Protein AF-A0A645ECR9-F1 (afdb_monomer_lite)

Sequence (276 aa):
MLVDYSLGIEEACRNLNNFEINFEKLNEMLEHIGNLFKMDYLQMIEHSKLVKFQPPTKDVTTRQNSKLDSLNEASRFQNLLYINYACLLKLFILSNESPEKPRTELMIEYINFLDKEIDLISVAMLIFGYHFFSGNSTIKRMVHPAKKTVEYKIHALWNAAIDLTFPTLVSKNFAKDGTIPVFTTCDERLWIIFNSMKVKVLFTENTKIDVPPIMEMDLSATNWNKEDLKSVNEYFWQVQMSRKNKFIFEKIDINDMLSNLRDICMRLENKAKIYM

Secondary structure (DSSP, 8-state):
-----HHHHHHHTB-TTT--B-HHHHHHHHHHHHHHTTS-HHHHHHHHHH---PPPP---PPPPS--TGGGGS--TTHHHHHHHHHHHHHHHHHHHH-TTS-HHHHHHHHHHHHHHTS----HHHHHHHHHHHTT-HHHHHHHS-S--SHHHHHHHHHHHHHHTHHHHHHHHHTTTSS--PPP--S-HHHHHHHHTEEEEEEEPTTSPEEEEEEEEE--TTS---HHHHHHHHHHHHHHHHHHHHHTTT-PPPHHHHHHHHHHHHHHHHHHHGGG-

Foldseek 3Di:
DDDDCPLVLLQVQAAQAQREGNVQLSVVCCVVVVVVVVDDPVRVVVCVVVDDDDPGDDRPDDFDLACLNNLPHDDPLSLLLLVQLLLLLLLLLLCQVCVPDQLLVSLLVSLCCCCPQLVHDDLLSSLLSQQCSLPPPLSVCLSVPPDDDSRVNNSSSSVSSSLSSVLVVQLVVCQDDVDNRDDDDPRPNSVSSNVQWDWAWDADPVRHTDPPTDIHGDCVVGNDDPVSVVSSVVSSVVSVVVVVVVVVPDDDDPVVSSVSSSVSSVVSSVSSSVVD

Organism: NCBI:txid1076179

Structure (mmCIF, N/CA/C/O backbone):
data_AF-A0A645ECR9-F1
#
_entry.id   AF-A0A645ECR9-F1
#
loop_
_atom_site.group_PDB
_atom_site.id
_atom_site.type_symbol
_atom_site.label_atom_id
_atom_site.label_alt_id
_atom_site.label_comp_id
_atom_site.label_asym_id
_atom_site.label_entity_id
_atom_site.label_seq_id
_atom_site.pdbx_PDB_ins_code
_atom_site.Cartn_x
_atom_site.Cartn_y
_atom_site.Cartn_z
_atom_site.occupancy
_atom_site.B_iso_or_equiv
_atom_site.auth_seq_id
_atom_site.auth_comp_id
_atom_site.auth_asym_id
_atom_site.auth_atom_id
_atom_site.pdbx_PDB_model_num
ATOM 1 N N . MET A 1 1 ? 12.110 -22.159 -13.184 1.00 63.53 1 MET A N 1
ATOM 2 C CA . MET A 1 1 ? 11.480 -21.181 -12.273 1.00 63.53 1 MET A CA 1
ATOM 3 C C . MET A 1 1 ? 10.735 -20.189 -13.145 1.00 63.53 1 MET A C 1
ATOM 5 O O . MET A 1 1 ? 11.361 -19.645 -14.043 1.00 63.53 1 MET A O 1
ATOM 9 N N . LEU A 1 2 ? 9.423 -20.030 -12.967 1.00 72.62 2 LEU A N 1
ATOM 10 C CA . LEU A 1 2 ? 8.671 -18.982 -13.658 1.00 72.62 2 LEU A CA 1
ATOM 11 C C . LEU A 1 2 ? 8.839 -17.694 -12.846 1.00 72.62 2 LEU A C 1
ATOM 13 O O . LEU A 1 2 ? 8.505 -17.687 -11.663 1.00 72.62 2 LEU A O 1
ATOM 17 N N . VAL A 1 3 ? 9.393 -16.644 -13.449 1.00 78.81 3 VAL A N 1
ATOM 18 C CA . VAL A 1 3 ? 9.557 -15.342 -12.791 1.00 78.81 3 VAL A CA 1
ATOM 19 C C . VAL A 1 3 ? 8.570 -14.365 -13.412 1.00 78.81 3 VAL A C 1
ATOM 21 O O . VAL A 1 3 ? 8.703 -14.016 -14.583 1.00 78.81 3 VAL A O 1
ATOM 24 N N . ASP A 1 4 ? 7.578 -13.935 -12.634 1.00 80.81 4 ASP A N 1
ATOM 25 C CA . ASP A 1 4 ? 6.655 -12.876 -13.040 1.00 80.81 4 ASP A CA 1
ATOM 26 C C . ASP A 1 4 ? 7.164 -11.525 -12.529 1.00 80.81 4 ASP A C 1
ATOM 28 O O . ASP A 1 4 ? 7.071 -11.204 -11.346 1.00 80.81 4 ASP A O 1
ATOM 32 N N . TYR A 1 5 ? 7.724 -10.737 -13.443 1.00 85.81 5 TYR A N 1
ATOM 33 C CA . TYR A 1 5 ? 8.202 -9.376 -13.192 1.00 85.81 5 TYR A CA 1
ATOM 34 C C . TYR A 1 5 ? 7.225 -8.306 -13.705 1.00 85.81 5 TYR A C 1
ATOM 36 O O . TYR A 1 5 ? 7.529 -7.113 -13.661 1.00 85.81 5 TYR A O 1
ATOM 44 N N . SER A 1 6 ? 6.057 -8.704 -14.219 1.00 85.81 6 SER A N 1
ATOM 45 C CA . SER A 1 6 ? 5.180 -7.805 -14.973 1.00 85.81 6 SER A CA 1
ATOM 46 C C . SER A 1 6 ? 4.601 -6.675 -14.120 1.00 85.81 6 SER A C 1
ATOM 48 O O . SER A 1 6 ? 4.525 -5.543 -14.592 1.00 85.81 6 SER A O 1
ATOM 50 N N . LEU A 1 7 ? 4.263 -6.949 -12.855 1.00 85.12 7 LEU A N 1
ATOM 51 C CA . LEU A 1 7 ? 3.772 -5.931 -11.920 1.00 85.12 7 LEU A CA 1
ATOM 52 C C . LEU A 1 7 ? 4.855 -4.902 -11.564 1.00 85.12 7 LEU A C 1
ATOM 54 O O . LEU A 1 7 ? 4.571 -3.708 -11.534 1.00 85.12 7 LEU A O 1
ATOM 58 N N . GLY A 1 8 ? 6.093 -5.357 -11.344 1.00 87.62 8 GLY A N 1
ATOM 59 C CA . GLY A 1 8 ? 7.217 -4.469 -11.032 1.00 87.62 8 GLY A CA 1
ATOM 60 C C . GLY A 1 8 ? 7.612 -3.587 -12.219 1.00 87.62 8 GLY A C 1
ATOM 61 O O . GLY A 1 8 ? 7.907 -2.409 -12.039 1.00 87.62 8 GLY A O 1
ATOM 62 N N . ILE A 1 9 ? 7.561 -4.125 -13.445 1.00 90.25 9 ILE A N 1
ATOM 63 C CA . ILE A 1 9 ? 7.756 -3.318 -14.657 1.00 90.25 9 ILE A CA 1
ATOM 64 C C . ILE A 1 9 ? 6.633 -2.292 -14.807 1.00 90.25 9 ILE A C 1
ATOM 66 O O . ILE A 1 9 ? 6.925 -1.125 -15.059 1.00 90.25 9 ILE A O 1
ATOM 70 N N . GLU A 1 10 ? 5.368 -2.698 -14.651 1.00 90.12 10 GLU A N 1
ATOM 71 C CA . GLU A 1 10 ? 4.237 -1.776 -14.781 1.00 90.12 10 GLU A CA 1
ATOM 72 C C . GLU A 1 10 ? 4.373 -0.598 -13.818 1.00 90.12 10 GLU A C 1
ATOM 74 O O . GLU A 1 10 ? 4.276 0.539 -14.264 1.00 90.12 10 GLU A O 1
ATOM 79 N N . GLU A 1 11 ? 4.641 -0.851 -12.533 1.00 89.69 11 GLU A N 1
ATOM 80 C CA . GLU A 1 11 ? 4.875 0.201 -11.540 1.00 89.69 11 GLU A CA 1
ATOM 81 C C . GLU A 1 11 ? 6.039 1.109 -11.947 1.00 89.69 11 GLU A C 1
ATOM 83 O O . GLU A 1 11 ? 5.886 2.331 -12.001 1.00 89.69 11 GLU A O 1
ATOM 88 N N . ALA A 1 12 ? 7.200 0.522 -12.251 1.00 90.62 12 ALA A N 1
ATOM 89 C CA . ALA A 1 12 ? 8.409 1.282 -12.539 1.00 90.62 12 ALA A CA 1
ATOM 90 C C . ALA A 1 12 ? 8.250 2.193 -13.763 1.00 90.62 12 ALA A C 1
ATOM 92 O O . ALA A 1 12 ? 8.939 3.209 -13.859 1.00 90.62 12 ALA A O 1
ATOM 93 N N . CYS A 1 13 ? 7.355 1.854 -14.691 1.00 93.12 13 CYS A N 1
ATOM 94 C CA . CYS A 1 13 ? 7.108 2.619 -15.910 1.00 93.12 13 CYS A CA 1
ATOM 95 C C . CYS A 1 13 ? 6.049 3.716 -15.755 1.00 93.12 13 CYS A C 1
ATOM 97 O O . CYS A 1 13 ? 5.785 4.426 -16.721 1.00 93.12 13 CYS A O 1
ATOM 99 N N . ARG A 1 14 ? 5.444 3.884 -14.576 1.00 92.50 14 ARG A N 1
ATOM 100 C CA . ARG A 1 14 ? 4.443 4.931 -14.332 1.00 92.50 14 ARG A CA 1
ATOM 101 C C . ARG A 1 14 ? 5.109 6.293 -14.150 1.00 92.50 14 ARG A C 1
ATOM 103 O O . ARG A 1 14 ? 6.098 6.414 -13.426 1.00 92.50 14 ARG A O 1
ATOM 110 N N . ASN A 1 15 ? 4.533 7.325 -14.756 1.00 92.62 15 ASN A N 1
ATOM 111 C CA . ASN A 1 15 ? 4.957 8.704 -14.541 1.00 92.62 15 ASN A CA 1
ATOM 112 C C . ASN A 1 15 ? 4.625 9.167 -13.114 1.00 92.62 15 ASN A C 1
ATOM 114 O O . ASN A 1 15 ? 3.567 8.873 -12.548 1.00 92.62 15 ASN A O 1
ATOM 118 N N . LEU A 1 16 ? 5.523 9.953 -12.538 1.00 89.88 16 LEU A N 1
ATOM 119 C CA . LEU A 1 16 ? 5.458 10.480 -11.188 1.00 89.88 16 LEU A CA 1
ATOM 120 C C . LEU A 1 16 ? 4.333 11.496 -11.037 1.00 89.88 16 LEU A C 1
ATOM 122 O O . LEU A 1 16 ? 3.753 11.570 -9.960 1.00 89.88 16 LEU A O 1
ATOM 126 N N . ASN A 1 17 ? 4.016 12.295 -12.055 1.00 89.50 17 ASN A N 1
ATOM 127 C CA . ASN A 1 17 ? 2.977 13.322 -11.955 1.00 89.50 17 ASN A CA 1
ATOM 128 C C . ASN A 1 17 ? 1.554 12.747 -12.010 1.00 89.50 17 ASN A C 1
ATOM 130 O O . ASN A 1 17 ? 0.775 13.014 -11.099 1.00 89.50 17 ASN A O 1
ATOM 134 N N . ASN A 1 18 ? 1.236 11.969 -13.044 1.00 89.81 18 ASN A N 1
ATOM 135 C CA . ASN A 1 18 ? -0.125 11.594 -13.415 1.00 89.81 18 ASN A CA 1
ATOM 136 C C . ASN A 1 18 ? -0.390 10.092 -13.319 1.00 89.81 18 ASN A C 1
ATOM 138 O O . ASN A 1 18 ? -1.551 9.726 -13.238 1.00 89.81 18 ASN A O 1
ATOM 142 N N . PHE A 1 19 ? 0.644 9.255 -13.189 1.00 93.38 19 PHE A N 1
ATOM 143 C CA . PHE A 1 19 ? 0.528 7.795 -13.118 1.00 93.38 19 PHE A CA 1
ATOM 144 C C . PHE A 1 19 ? 0.141 7.104 -14.436 1.00 93.38 19 PHE A C 1
ATOM 146 O O . PHE A 1 19 ? -0.210 5.922 -14.444 1.00 93.38 19 PHE A O 1
ATOM 153 N N . GLU A 1 20 ? 0.271 7.798 -15.565 1.00 93.44 20 GLU A N 1
ATOM 154 C CA . GLU A 1 20 ? 0.203 7.184 -16.891 1.00 93.44 20 GLU A CA 1
ATOM 155 C C . GLU A 1 20 ? 1.433 6.301 -17.145 1.00 93.44 20 GLU A C 1
ATOM 157 O O . GLU A 1 20 ? 2.496 6.491 -16.547 1.00 93.44 20 GLU A O 1
ATOM 162 N N . ILE A 1 21 ? 1.307 5.334 -18.056 1.00 93.00 21 ILE A N 1
ATOM 163 C CA . ILE A 1 21 ? 2.426 4.485 -18.473 1.00 93.00 21 ILE A CA 1
ATOM 164 C C . ILE A 1 21 ? 3.329 5.259 -19.438 1.00 93.00 21 ILE A C 1
ATOM 166 O O . ILE A 1 21 ? 2.904 5.685 -20.511 1.00 93.00 21 ILE A O 1
ATOM 170 N N . ASN A 1 22 ? 4.611 5.356 -19.100 1.00 94.56 22 ASN A N 1
ATOM 171 C CA . ASN A 1 22 ? 5.653 5.744 -20.035 1.00 94.56 22 ASN A CA 1
ATOM 172 C C . ASN A 1 22 ? 6.004 4.545 -20.931 1.00 94.56 22 ASN A C 1
ATOM 174 O O . ASN A 1 22 ? 6.724 3.633 -20.520 1.00 94.56 22 ASN A O 1
ATOM 178 N N . PHE A 1 23 ? 5.479 4.540 -22.158 1.00 93.44 23 PHE A N 1
ATOM 179 C CA . PHE A 1 23 ? 5.670 3.434 -23.102 1.00 93.44 23 PHE A CA 1
ATOM 180 C C . PHE A 1 23 ? 7.115 3.274 -23.585 1.00 93.44 23 PHE A C 1
ATOM 182 O O . PHE A 1 23 ? 7.532 2.151 -23.860 1.00 93.44 23 PHE A O 1
ATOM 189 N N . GLU A 1 24 ? 7.888 4.358 -23.664 1.00 93.69 24 GLU A N 1
ATOM 190 C CA . GLU A 1 24 ? 9.311 4.295 -24.019 1.00 93.69 24 GLU A CA 1
ATOM 191 C C . GLU A 1 24 ? 10.080 3.508 -22.953 1.00 93.69 24 GLU A C 1
ATOM 193 O O . GLU A 1 24 ? 10.714 2.496 -23.256 1.00 93.69 24 GLU A O 1
ATOM 198 N N . LYS A 1 25 ? 9.895 3.885 -21.683 1.00 94.38 25 LYS A N 1
ATOM 199 C CA . LYS A 1 25 ? 10.476 3.183 -20.536 1.00 94.38 25 LYS A CA 1
ATOM 200 C C . LYS A 1 25 ? 9.985 1.737 -20.426 1.00 94.38 25 LYS A C 1
ATOM 202 O O . LYS A 1 25 ? 10.773 0.849 -20.113 1.00 94.38 25 LYS A O 1
ATOM 207 N N . LEU A 1 26 ? 8.703 1.488 -20.698 1.00 93.69 26 LEU A N 1
ATOM 208 C CA . LEU A 1 26 ? 8.124 0.143 -20.684 1.00 93.69 26 LEU A CA 1
ATOM 209 C C . LEU A 1 26 ? 8.787 -0.777 -21.708 1.00 93.69 26 LEU A C 1
ATOM 211 O O . LEU A 1 26 ? 9.169 -1.895 -21.361 1.00 93.69 26 LEU A O 1
ATOM 215 N N . ASN A 1 27 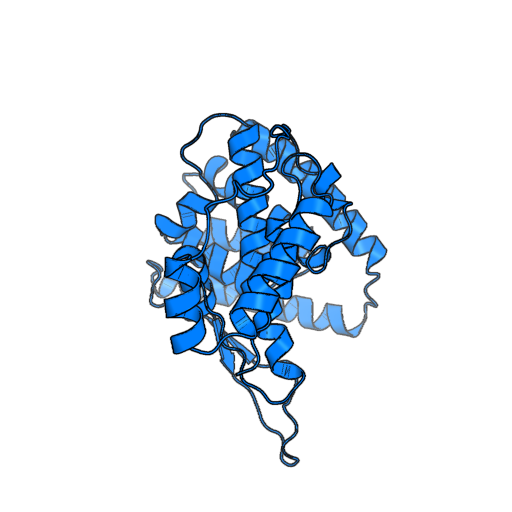? 8.935 -0.312 -22.947 1.00 93.12 27 ASN A N 1
ATOM 216 C CA . ASN A 1 27 ? 9.566 -1.091 -24.007 1.00 93.12 27 ASN A CA 1
ATOM 217 C C . ASN A 1 27 ? 11.035 -1.382 -23.675 1.00 93.12 27 ASN A C 1
ATOM 219 O O . ASN A 1 27 ? 11.454 -2.535 -23.767 1.00 93.12 27 ASN A O 1
ATOM 223 N N . GLU A 1 28 ? 11.774 -0.373 -23.204 1.00 92.50 28 GLU A N 1
ATOM 224 C CA . GLU A 1 28 ? 13.166 -0.522 -22.764 1.00 92.50 28 GLU A CA 1
ATOM 225 C C . GLU A 1 28 ? 13.293 -1.556 -21.625 1.00 92.50 28 GLU A C 1
ATOM 227 O O . GLU A 1 28 ? 14.100 -2.485 -21.696 1.00 92.50 28 GLU A O 1
ATOM 232 N N . MET A 1 29 ? 12.452 -1.463 -20.586 1.00 92.12 29 MET A N 1
ATOM 233 C CA . MET A 1 29 ? 12.492 -2.396 -19.453 1.00 92.12 29 MET A CA 1
ATOM 234 C C . MET A 1 29 ? 12.102 -3.824 -19.846 1.00 92.12 29 MET A C 1
ATOM 236 O O . MET A 1 29 ? 12.745 -4.771 -19.387 1.00 92.12 29 MET A O 1
ATOM 240 N N . LEU A 1 30 ? 11.076 -4.002 -20.685 1.00 91.88 30 LEU A N 1
ATOM 241 C CA . LEU A 1 30 ? 10.667 -5.322 -21.176 1.00 91.88 30 LEU A CA 1
ATOM 242 C C . LEU A 1 30 ? 11.764 -5.978 -22.014 1.00 91.88 30 LEU A C 1
ATOM 244 O O . LEU A 1 30 ? 12.015 -7.174 -21.858 1.00 91.88 30 LEU A O 1
ATOM 248 N N . GLU A 1 31 ? 12.433 -5.207 -22.870 1.00 89.88 31 GLU A N 1
ATOM 249 C CA . GLU A 1 31 ? 13.558 -5.697 -23.658 1.00 89.88 31 GLU A CA 1
ATOM 250 C C . GLU A 1 31 ? 14.712 -6.136 -22.750 1.00 89.88 31 GLU A C 1
ATOM 252 O O . GLU A 1 31 ? 15.173 -7.275 -22.840 1.00 89.88 31 GLU A O 1
ATOM 257 N N . HIS A 1 32 ? 15.158 -5.270 -21.838 1.00 88.56 32 HIS A N 1
ATOM 258 C CA . HIS A 1 32 ? 16.314 -5.555 -20.990 1.00 88.56 32 HIS A CA 1
ATOM 259 C C . HIS A 1 32 ? 16.069 -6.705 -20.011 1.00 88.56 32 HIS A C 1
ATOM 261 O O . HIS A 1 32 ? 16.892 -7.618 -19.919 1.00 88.56 32 HIS A O 1
ATOM 267 N N . ILE A 1 33 ? 14.931 -6.709 -19.312 1.00 89.06 33 ILE A N 1
ATOM 268 C CA . ILE A 1 33 ? 14.589 -7.780 -18.366 1.00 89.06 33 ILE A CA 1
ATOM 269 C C . ILE A 1 33 ? 14.306 -9.083 -19.121 1.00 89.06 33 ILE A C 1
ATOM 271 O O . ILE A 1 33 ? 14.771 -10.149 -18.716 1.00 89.06 33 ILE A O 1
ATOM 275 N N . GLY A 1 34 ? 13.606 -9.009 -20.255 1.00 86.94 34 GLY A N 1
ATOM 276 C CA . GLY A 1 34 ? 13.363 -10.164 -21.112 1.00 86.94 34 GLY A CA 1
ATOM 277 C C . GLY A 1 34 ? 14.658 -10.789 -21.634 1.00 86.94 34 GLY A C 1
ATOM 278 O O . GLY A 1 34 ? 14.773 -12.012 -21.657 1.00 86.94 34 GLY A O 1
ATOM 279 N N . ASN A 1 35 ? 15.646 -9.976 -22.015 1.00 87.25 35 ASN A N 1
ATOM 280 C CA . ASN A 1 35 ? 16.959 -10.454 -22.449 1.00 87.25 35 ASN A CA 1
ATOM 281 C C . ASN A 1 35 ? 17.758 -11.066 -21.295 1.00 87.25 35 ASN A C 1
ATOM 283 O O . ASN A 1 35 ? 18.353 -12.124 -21.483 1.00 87.25 35 ASN A O 1
ATOM 287 N N . LEU A 1 36 ? 17.712 -10.471 -20.099 1.00 88.00 36 LEU A N 1
ATOM 288 C CA . LEU A 1 36 ? 18.360 -11.016 -18.903 1.00 88.00 36 LEU A CA 1
ATOM 289 C C . LEU A 1 36 ? 17.886 -12.445 -18.603 1.00 88.00 36 LEU A C 1
ATOM 291 O O . LEU A 1 36 ? 18.703 -13.334 -18.398 1.00 88.00 36 LEU A O 1
ATOM 295 N N . PHE A 1 37 ? 16.572 -12.685 -18.636 1.00 86.94 37 PHE A N 1
ATOM 296 C CA . PHE A 1 37 ? 16.000 -14.010 -18.367 1.00 86.94 37 PHE A CA 1
ATOM 297 C C . PHE A 1 37 ? 16.174 -15.022 -19.509 1.00 86.94 37 PHE A C 1
ATOM 299 O O . PHE A 1 37 ? 15.863 -16.199 -19.325 1.00 86.94 37 PHE A O 1
ATOM 306 N N . LYS A 1 38 ? 16.669 -14.594 -20.677 1.00 88.25 38 LYS A N 1
ATOM 307 C CA . LYS A 1 38 ? 17.066 -15.488 -21.777 1.00 88.25 38 LYS A CA 1
ATOM 308 C C . LYS A 1 38 ? 18.531 -15.920 -21.690 1.00 88.25 38 LYS A C 1
ATOM 310 O O . LYS A 1 38 ? 18.903 -16.848 -22.401 1.00 88.25 38 LYS A O 1
ATOM 315 N N . MET A 1 39 ? 19.346 -15.247 -20.875 1.00 90.56 39 MET A N 1
ATOM 316 C CA . MET A 1 39 ? 20.766 -15.552 -20.725 1.00 90.56 39 MET A CA 1
ATOM 317 C C . MET A 1 39 ? 20.996 -16.608 -19.642 1.00 90.56 39 MET A C 1
ATOM 319 O O . MET A 1 39 ? 20.376 -16.575 -18.579 1.00 90.56 39 MET A O 1
ATOM 323 N N . ASP A 1 40 ? 21.930 -17.522 -19.887 1.00 91.19 40 ASP A N 1
ATOM 324 C CA . ASP A 1 40 ? 22.511 -18.352 -18.835 1.00 91.19 40 ASP A CA 1
ATOM 325 C C . ASP A 1 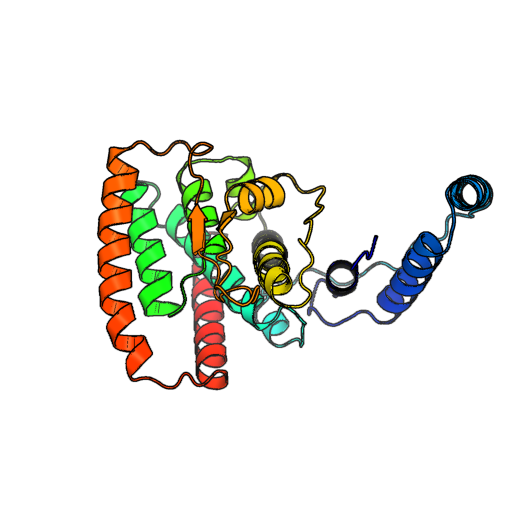40 ? 23.572 -17.584 -18.020 1.00 91.19 40 ASP A C 1
ATOM 327 O O . ASP A 1 40 ? 23.965 -16.461 -18.342 1.00 91.19 40 ASP A O 1
ATOM 331 N N . TYR A 1 41 ? 24.056 -18.196 -16.938 1.00 89.38 41 TYR A N 1
ATOM 332 C CA . TYR A 1 41 ? 25.023 -17.569 -16.034 1.00 89.38 41 TYR A CA 1
ATOM 333 C C . TYR A 1 41 ? 26.325 -17.124 -16.726 1.00 89.38 41 TYR A C 1
ATOM 335 O O . TYR A 1 41 ? 26.844 -16.049 -16.418 1.00 89.38 41 TYR A O 1
ATOM 343 N N . LEU A 1 42 ? 26.857 -17.921 -17.660 1.00 92.81 42 LEU A N 1
ATOM 344 C CA . LEU A 1 42 ? 28.093 -17.581 -18.372 1.00 92.81 42 LEU A CA 1
ATOM 345 C C . LEU A 1 42 ? 27.843 -16.433 -19.349 1.00 92.81 42 LEU A C 1
ATOM 347 O O . LEU A 1 42 ? 28.615 -15.474 -19.377 1.00 92.81 42 LEU A O 1
ATOM 351 N N . GLN A 1 43 ? 26.721 -16.479 -20.066 1.00 92.06 43 GLN A N 1
ATOM 352 C CA . GLN A 1 43 ? 26.279 -15.408 -20.955 1.00 92.06 43 GLN A CA 1
ATOM 353 C C . GLN A 1 43 ? 26.079 -14.091 -20.197 1.00 92.06 43 GLN A C 1
ATOM 355 O O . GLN A 1 43 ? 26.486 -13.042 -20.688 1.00 92.06 43 GLN A O 1
ATOM 360 N N . MET A 1 44 ? 25.532 -14.126 -18.978 1.00 89.62 44 MET A N 1
ATOM 361 C CA . MET A 1 44 ? 25.402 -12.936 -18.129 1.00 89.62 44 MET A CA 1
ATOM 362 C C . MET A 1 44 ? 26.768 -12.346 -17.745 1.00 89.62 44 MET A C 1
ATOM 364 O O . MET A 1 44 ? 26.935 -11.125 -17.769 1.00 89.62 44 MET A O 1
ATOM 368 N N . ILE A 1 45 ? 27.757 -13.188 -17.414 1.00 89.50 45 ILE A N 1
ATOM 369 C CA . ILE A 1 45 ? 29.127 -12.739 -17.103 1.00 89.50 45 ILE A CA 1
ATOM 370 C C . ILE A 1 45 ? 29.802 -12.122 -18.328 1.00 89.50 45 ILE A C 1
ATOM 372 O O . ILE A 1 45 ? 30.522 -11.132 -18.208 1.00 89.50 45 ILE A O 1
ATOM 376 N N . GLU A 1 46 ? 29.629 -12.716 -19.505 1.00 89.44 46 GLU A N 1
ATOM 377 C CA . GLU A 1 46 ? 30.200 -12.170 -20.736 1.00 89.44 46 GLU A CA 1
ATOM 378 C C . GLU A 1 46 ? 29.519 -10.860 -21.122 1.00 89.44 46 GLU A C 1
ATOM 380 O O . GLU A 1 46 ? 30.195 -9.868 -21.402 1.00 89.44 46 GLU A O 1
ATOM 385 N N . HIS A 1 47 ? 28.190 -10.817 -21.047 1.00 86.88 47 HIS A N 1
ATOM 386 C CA . HIS A 1 47 ? 27.412 -9.620 -21.320 1.00 86.88 47 HIS A CA 1
ATOM 387 C C . HIS A 1 47 ? 27.809 -8.463 -20.394 1.00 86.88 47 HIS A C 1
ATOM 389 O O . HIS A 1 47 ? 28.017 -7.351 -20.876 1.00 86.88 47 HIS A O 1
ATOM 395 N N . SER A 1 48 ? 28.014 -8.713 -19.093 1.00 86.12 48 SER A N 1
ATOM 396 C CA . SER A 1 48 ? 28.402 -7.662 -18.138 1.00 86.12 48 SER A CA 1
ATOM 397 C C . SER A 1 48 ? 29.758 -7.018 -18.446 1.00 86.12 48 SER A C 1
ATOM 399 O O . SER A 1 48 ? 29.971 -5.855 -18.106 1.00 86.12 48 SER A O 1
ATOM 401 N N . LYS A 1 49 ? 30.662 -7.737 -19.125 1.00 88.12 49 LYS A N 1
ATOM 402 C CA . LYS A 1 49 ? 31.967 -7.215 -19.565 1.00 88.12 49 LYS A CA 1
ATOM 403 C C . LYS A 1 49 ? 31.875 -6.376 -20.839 1.00 88.12 49 LYS A C 1
ATOM 405 O O . LYS A 1 49 ? 32.744 -5.543 -21.078 1.00 88.12 49 LYS A O 1
ATOM 410 N N . LEU A 1 50 ? 30.867 -6.633 -21.672 1.00 86.38 50 LEU A N 1
ATOM 411 C CA . LEU A 1 50 ? 30.707 -6.022 -22.994 1.00 86.38 50 LEU A CA 1
ATOM 412 C C . LEU A 1 50 ? 29.708 -4.862 -23.000 1.00 86.38 50 LEU A C 1
ATOM 414 O O . LEU A 1 50 ? 29.733 -4.043 -23.924 1.00 86.38 50 LEU A O 1
ATOM 418 N N . VAL A 1 51 ? 28.821 -4.793 -22.003 1.00 80.56 51 VAL A N 1
ATOM 419 C CA . VAL A 1 51 ? 27.744 -3.806 -21.978 1.00 80.56 51 VAL A CA 1
ATOM 420 C C . VAL A 1 51 ? 28.322 -2.392 -21.897 1.00 80.56 51 VAL A C 1
ATOM 422 O O . VAL A 1 51 ? 29.120 -2.056 -21.020 1.00 80.56 51 VAL A O 1
ATOM 425 N N . LYS A 1 52 ? 27.910 -1.534 -22.831 1.00 81.00 52 LYS A N 1
ATOM 426 C CA . LYS A 1 52 ? 28.168 -0.097 -22.738 1.00 81.00 52 LYS A CA 1
ATOM 427 C C . LYS A 1 52 ? 27.023 0.523 -21.964 1.00 81.00 52 LYS A C 1
ATOM 429 O O . LYS A 1 52 ? 25.867 0.315 -22.317 1.00 81.00 52 LYS A O 1
ATOM 434 N N . PHE A 1 53 ? 27.349 1.285 -20.926 1.00 79.44 53 PHE A N 1
ATOM 435 C CA . PHE A 1 53 ? 26.337 1.982 -20.149 1.00 79.44 53 PHE A CA 1
ATOM 436 C C . PHE A 1 53 ? 25.598 2.982 -21.043 1.00 79.44 53 PHE A C 1
ATOM 438 O O . PHE A 1 53 ? 26.173 3.979 -21.483 1.00 79.44 53 PHE A O 1
ATOM 445 N N . GLN A 1 54 ? 24.327 2.698 -21.308 1.00 82.06 54 GLN A N 1
ATOM 446 C CA . GLN A 1 54 ? 23.383 3.659 -21.852 1.00 82.06 54 GLN A CA 1
ATOM 447 C C . GLN A 1 54 ? 22.547 4.186 -20.682 1.00 82.06 54 GLN A C 1
ATOM 449 O O . GLN A 1 54 ? 22.091 3.390 -19.857 1.00 82.06 54 GLN A O 1
ATOM 454 N N . PRO A 1 55 ? 22.406 5.515 -20.534 1.00 85.12 55 PRO A N 1
ATOM 455 C CA . PRO A 1 55 ? 21.580 6.063 -19.474 1.00 85.12 55 PRO A CA 1
ATOM 456 C C . PRO A 1 55 ? 20.127 5.624 -19.706 1.00 85.12 55 PRO A C 1
ATOM 458 O O . PRO A 1 55 ? 19.630 5.811 -20.814 1.00 85.12 55 PRO A O 1
ATOM 461 N N . PRO A 1 56 ? 19.448 5.073 -18.686 1.00 86.38 56 PRO A N 1
ATOM 462 C CA . PRO A 1 56 ? 18.093 4.572 -18.860 1.00 86.38 56 PRO A CA 1
ATOM 463 C C . PRO A 1 56 ? 17.102 5.712 -19.078 1.00 86.38 56 PRO A C 1
ATOM 465 O O . PRO A 1 56 ? 17.320 6.823 -18.570 1.00 86.38 56 PRO A O 1
ATOM 468 N N . THR A 1 57 ? 15.975 5.418 -19.730 1.00 88.38 57 THR A N 1
ATOM 469 C CA . THR A 1 57 ? 14.857 6.365 -19.828 1.00 88.38 57 THR A CA 1
ATOM 470 C C 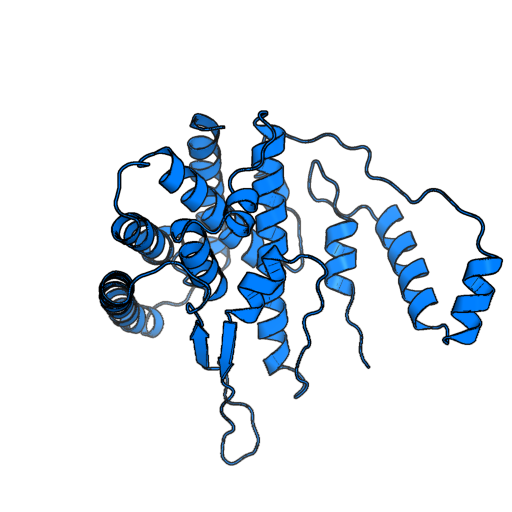. THR A 1 57 ? 14.360 6.729 -18.430 1.00 88.38 57 THR A C 1
ATOM 472 O O . THR A 1 57 ? 13.930 5.886 -17.631 1.00 88.38 57 THR A O 1
ATOM 475 N N . LYS A 1 58 ? 14.443 8.021 -18.104 1.00 86.81 58 LYS A N 1
ATOM 476 C CA . LYS A 1 58 ? 14.008 8.579 -16.821 1.00 86.81 58 LYS A CA 1
ATOM 477 C C . LYS A 1 58 ? 12.732 9.370 -17.005 1.00 86.81 58 LYS A C 1
ATOM 479 O O . LYS A 1 58 ? 12.568 10.102 -17.973 1.00 86.81 58 LYS A O 1
ATOM 484 N N . ASP A 1 59 ? 11.875 9.271 -16.004 1.00 86.75 59 ASP A N 1
ATOM 485 C CA . ASP A 1 59 ? 10.773 10.200 -15.860 1.00 86.75 59 ASP A CA 1
ATOM 486 C C . ASP A 1 59 ? 11.311 11.577 -15.434 1.00 86.75 59 ASP A C 1
ATOM 488 O O . ASP A 1 59 ? 12.095 11.693 -14.487 1.00 86.75 59 ASP A O 1
ATOM 492 N N . VAL A 1 60 ? 10.906 12.605 -16.175 1.00 87.25 60 VAL A N 1
ATOM 493 C CA . VAL A 1 60 ? 11.293 14.010 -15.986 1.00 87.25 60 VAL A CA 1
ATOM 494 C C . VAL A 1 60 ? 10.158 14.854 -15.402 1.00 87.25 60 VAL A C 1
ATOM 496 O O . VAL A 1 60 ? 10.320 16.059 -15.204 1.00 87.25 60 VAL A O 1
ATOM 499 N N . THR A 1 61 ? 9.003 14.244 -15.130 1.00 89.12 61 THR A N 1
ATOM 500 C CA . THR A 1 61 ? 7.837 14.936 -14.588 1.00 89.12 61 THR A CA 1
ATOM 501 C C . THR A 1 61 ? 8.030 15.322 -13.121 1.00 89.12 61 THR A C 1
ATOM 503 O O . THR A 1 61 ? 8.802 14.728 -12.361 1.00 89.12 61 THR A O 1
ATOM 506 N N . THR A 1 62 ? 7.336 16.379 -12.704 1.00 89.56 62 THR A N 1
ATOM 507 C CA . THR A 1 62 ? 7.430 16.923 -11.347 1.00 89.56 62 THR A CA 1
ATOM 508 C C . THR A 1 62 ? 6.338 16.367 -10.439 1.00 89.56 62 THR A C 1
ATOM 510 O O . THR A 1 62 ? 5.258 15.965 -10.876 1.00 89.56 62 THR A O 1
ATOM 513 N N . ARG A 1 63 ? 6.610 16.355 -9.129 1.00 91.69 63 ARG A N 1
ATOM 514 C CA . ARG A 1 63 ? 5.622 15.924 -8.136 1.00 91.69 63 ARG A CA 1
ATOM 515 C C . ARG A 1 63 ? 4.470 16.917 -8.068 1.00 91.69 63 ARG A C 1
ATOM 517 O O . ARG A 1 63 ? 4.696 18.107 -7.886 1.00 91.69 63 ARG A O 1
ATOM 524 N N . GLN A 1 64 ? 3.255 16.392 -8.152 1.00 91.62 64 GLN A N 1
ATOM 525 C CA . GLN A 1 64 ? 2.025 17.136 -7.902 1.00 91.62 64 GLN A CA 1
ATOM 526 C C . GLN A 1 64 ? 1.693 17.188 -6.406 1.00 91.62 64 GLN A C 1
ATOM 528 O O . GLN A 1 64 ? 2.117 16.326 -5.633 1.00 91.62 64 GLN A O 1
ATOM 533 N N . ASN A 1 65 ? 0.893 18.174 -6.010 1.00 92.06 65 ASN A N 1
ATOM 534 C CA . ASN A 1 65 ? 0.386 18.331 -4.641 1.00 92.06 65 ASN A CA 1
ATOM 535 C C . ASN A 1 65 ? -0.825 17.431 -4.324 1.00 92.06 65 ASN A C 1
ATOM 537 O O . ASN A 1 65 ? -1.369 17.492 -3.220 1.00 92.06 65 ASN A O 1
ATOM 541 N N . SER A 1 66 ? -1.258 16.617 -5.286 1.00 94.25 66 SER A N 1
ATOM 542 C CA . SER A 1 66 ? -2.355 15.667 -5.155 1.00 94.25 66 SER A CA 1
ATOM 543 C C . SER A 1 66 ? -2.098 14.421 -5.994 1.00 94.25 66 SER A C 1
ATOM 545 O O . SER A 1 66 ? -1.343 14.461 -6.968 1.00 94.25 66 SER A O 1
ATOM 547 N N . LYS A 1 67 ? -2.727 13.314 -5.595 1.00 94.75 67 LYS A N 1
ATOM 548 C CA . LYS A 1 67 ? -2.716 12.037 -6.316 1.00 94.75 67 LYS A CA 1
ATOM 549 C C . LYS A 1 67 ? -4.106 11.551 -6.710 1.00 94.75 67 LYS A C 1
ATOM 551 O O . LYS A 1 67 ? -4.253 10.438 -7.204 1.00 94.75 67 LYS A O 1
ATOM 556 N N . LEU A 1 68 ? -5.122 12.393 -6.540 1.00 93.19 68 LEU A N 1
ATOM 557 C CA . LEU A 1 68 ? -6.502 12.035 -6.854 1.00 93.19 68 LEU A CA 1
ATOM 558 C C . LEU A 1 68 ? -6.720 11.779 -8.347 1.00 93.19 68 LEU A C 1
ATOM 560 O O . LEU A 1 68 ? -7.464 10.867 -8.694 1.00 93.19 68 LEU A O 1
ATOM 564 N N . ASP A 1 69 ? -6.043 12.522 -9.224 1.00 90.81 69 ASP A N 1
ATOM 565 C CA . ASP A 1 69 ? -6.141 12.288 -10.669 1.00 90.81 69 ASP A CA 1
ATOM 566 C C . ASP A 1 69 ? -5.483 10.963 -11.064 1.00 90.81 69 ASP A C 1
ATOM 568 O O . ASP A 1 69 ? -6.055 10.204 -11.844 1.00 90.81 69 ASP A O 1
ATOM 572 N N . SER A 1 70 ? -4.360 10.620 -10.422 1.00 92.25 70 SER A N 1
ATOM 573 C CA . SER A 1 70 ? -3.653 9.348 -10.612 1.00 92.25 70 SER A CA 1
ATOM 574 C C . SER A 1 70 ? -4.476 8.111 -10.253 1.00 92.25 70 SER A C 1
ATOM 576 O O . SER A 1 70 ? -4.169 7.023 -10.731 1.00 92.25 70 SER A O 1
ATOM 578 N N . LEU A 1 71 ? -5.518 8.244 -9.426 1.00 89.19 71 LEU A N 1
ATOM 579 C CA . LEU A 1 71 ? -6.428 7.136 -9.121 1.00 89.19 71 LEU A CA 1
ATOM 580 C C . LEU A 1 71 ? -7.271 6.715 -10.336 1.00 89.19 71 LEU A C 1
ATOM 582 O O . LEU A 1 71 ? -7.689 5.560 -10.416 1.00 89.19 71 LEU A O 1
ATOM 586 N N . ASN A 1 72 ? -7.499 7.623 -11.288 1.00 86.75 72 ASN A N 1
ATOM 587 C CA . ASN A 1 72 ? -8.296 7.340 -12.485 1.00 86.75 72 ASN A CA 1
ATOM 588 C C . ASN A 1 72 ? -7.517 6.555 -13.541 1.00 86.75 72 ASN A C 1
ATOM 590 O O . ASN A 1 72 ? -8.128 5.970 -14.435 1.00 86.75 72 ASN A O 1
ATOM 594 N N . GLU A 1 73 ? -6.191 6.508 -13.422 1.00 89.31 73 GLU A N 1
ATOM 595 C CA . GLU A 1 73 ? -5.347 5.800 -14.370 1.00 89.31 73 GLU A CA 1
ATOM 596 C C . GLU A 1 73 ? -5.523 4.288 -14.248 1.00 89.31 73 GLU A C 1
ATOM 598 O O . GLU A 1 73 ? -5.354 3.683 -13.182 1.00 89.31 73 GLU A O 1
ATOM 603 N N . ALA A 1 74 ? -5.831 3.662 -15.383 1.00 85.19 74 ALA A N 1
ATOM 604 C CA . ALA A 1 74 ? -6.011 2.223 -15.462 1.00 85.19 74 ALA A CA 1
ATOM 605 C C . ALA A 1 74 ? -4.720 1.511 -15.037 1.00 85.19 74 ALA A C 1
ATOM 607 O O . ALA A 1 74 ? -3.643 1.761 -15.588 1.00 85.19 74 ALA A O 1
ATOM 608 N N . SER A 1 75 ? -4.817 0.608 -14.061 1.00 85.12 75 SER A N 1
ATOM 609 C CA . SER A 1 75 ? -3.688 -0.197 -13.581 1.00 85.12 75 SER A CA 1
ATOM 610 C C . SER A 1 75 ? -4.125 -1.568 -13.092 1.00 85.12 75 SER A C 1
ATOM 612 O O . SER A 1 75 ? -5.260 -1.758 -12.650 1.00 85.12 75 SER A O 1
ATOM 614 N N . ARG A 1 76 ? -3.207 -2.543 -13.119 1.00 82.31 76 ARG A N 1
ATOM 615 C CA . ARG A 1 76 ? -3.489 -3.905 -12.617 1.00 82.31 76 ARG A CA 1
ATOM 616 C C . ARG A 1 76 ? -3.781 -3.952 -11.120 1.00 82.31 76 ARG A C 1
ATOM 618 O O . ARG A 1 76 ? -4.346 -4.927 -10.629 1.00 82.31 76 ARG A O 1
ATOM 625 N N . PHE A 1 77 ? -3.407 -2.905 -10.398 1.00 83.50 77 PHE A N 1
ATOM 626 C CA . PHE A 1 77 ? -3.598 -2.773 -8.961 1.00 83.50 77 PHE A CA 1
ATOM 627 C C . PHE A 1 77 ? -4.562 -1.637 -8.583 1.00 83.50 77 PHE A C 1
ATOM 629 O O . PHE A 1 77 ? -4.690 -1.341 -7.398 1.00 83.50 77 PHE A O 1
ATOM 636 N N . GLN A 1 78 ? -5.298 -1.059 -9.544 1.00 84.25 78 GLN A N 1
ATOM 637 C CA . GLN A 1 78 ? -6.142 0.130 -9.352 1.00 84.25 78 GLN A CA 1
ATOM 638 C C . GLN A 1 78 ? -7.094 -0.001 -8.157 1.00 84.25 78 GLN A C 1
ATOM 640 O O . GLN A 1 78 ? -7.056 0.815 -7.240 1.00 84.25 78 GLN A O 1
ATOM 645 N N . ASN A 1 79 ? -7.887 -1.074 -8.101 1.00 85.31 79 ASN A N 1
ATOM 646 C CA . ASN A 1 79 ? -8.863 -1.265 -7.022 1.00 85.31 79 ASN A CA 1
ATOM 647 C C . ASN A 1 79 ? -8.196 -1.349 -5.641 1.00 85.31 79 ASN A C 1
ATOM 649 O O . ASN A 1 79 ? -8.697 -0.788 -4.672 1.00 85.31 79 ASN A O 1
ATOM 653 N N . LEU A 1 80 ? -7.053 -2.038 -5.546 1.00 88.12 80 LEU A N 1
ATOM 654 C CA . LEU A 1 80 ? -6.301 -2.142 -4.293 1.00 88.12 80 LEU A CA 1
ATOM 655 C C . LEU A 1 80 ? -5.627 -0.818 -3.928 1.00 88.12 80 LEU A C 1
ATOM 657 O O . LEU A 1 80 ? -5.496 -0.517 -2.744 1.00 88.12 80 LEU A O 1
ATOM 661 N N . LEU A 1 81 ? -5.237 -0.028 -4.927 1.00 91.06 81 LEU A N 1
ATOM 662 C CA . LEU A 1 81 ? -4.588 1.261 -4.744 1.00 91.06 81 LEU A CA 1
ATOM 663 C C . LEU A 1 81 ? -5.514 2.268 -4.065 1.00 91.06 81 LEU A C 1
ATOM 665 O O . LEU A 1 81 ? -5.087 2.895 -3.100 1.00 91.06 81 LEU A O 1
ATOM 669 N N . TYR A 1 82 ? -6.783 2.356 -4.484 1.00 91.19 82 TYR A N 1
ATOM 670 C CA . TYR A 1 82 ? -7.794 3.173 -3.795 1.00 91.19 82 TYR A CA 1
ATOM 671 C C . TYR A 1 82 ? -7.857 2.846 -2.302 1.00 91.19 82 TYR A C 1
ATOM 673 O O . TYR A 1 82 ? -7.766 3.728 -1.448 1.00 91.19 82 TYR A O 1
ATOM 681 N N . ILE A 1 83 ? -7.981 1.557 -1.983 1.00 91.62 83 ILE A N 1
ATOM 682 C CA . ILE A 1 83 ? -8.184 1.117 -0.606 1.00 91.62 83 ILE A CA 1
ATOM 683 C C . ILE A 1 83 ? -6.917 1.355 0.220 1.00 91.62 83 ILE A C 1
ATOM 685 O O . ILE A 1 83 ? -6.988 1.939 1.301 1.00 91.62 83 ILE A O 1
ATOM 689 N N . ASN A 1 84 ? -5.750 0.952 -0.290 1.00 93.12 84 ASN A N 1
ATOM 690 C CA . ASN A 1 84 ? -4.475 1.142 0.398 1.00 93.12 84 ASN A CA 1
ATOM 691 C C . ASN A 1 84 ? -4.173 2.627 0.619 1.00 93.12 84 ASN A C 1
ATOM 693 O O . ASN A 1 84 ? -3.737 3.003 1.706 1.00 93.12 84 ASN A O 1
ATOM 697 N N . TYR A 1 85 ? -4.437 3.476 -0.375 1.00 95.38 85 TYR A N 1
ATOM 698 C CA . TYR A 1 85 ? -4.200 4.910 -0.262 1.00 95.38 85 TYR A CA 1
ATOM 699 C C . TYR A 1 85 ? -5.109 5.541 0.796 1.00 95.38 85 TYR A C 1
ATOM 701 O O . TYR A 1 85 ? -4.620 6.240 1.685 1.00 95.38 85 TYR A O 1
ATOM 709 N N . ALA A 1 86 ? -6.403 5.207 0.792 1.00 95.69 86 ALA A N 1
ATOM 710 C CA . ALA A 1 86 ? -7.336 5.640 1.829 1.00 95.69 86 ALA A CA 1
ATOM 711 C C . ALA A 1 86 ? -6.912 5.167 3.233 1.00 95.69 86 ALA A C 1
ATOM 713 O O . ALA A 1 86 ? -6.929 5.947 4.187 1.00 95.69 86 ALA A O 1
ATOM 714 N N . CYS A 1 87 ? -6.470 3.914 3.364 1.00 95.12 87 CYS A N 1
ATOM 715 C CA . CYS A 1 87 ? -5.978 3.356 4.623 1.00 95.12 87 CYS A CA 1
ATOM 716 C C . CYS A 1 87 ? -4.757 4.112 5.157 1.00 95.12 87 CYS A C 1
ATOM 718 O O . CYS A 1 87 ? -4.724 4.492 6.329 1.00 95.12 87 CYS A O 1
ATOM 720 N N . LEU A 1 88 ? -3.769 4.375 4.299 1.00 95.56 88 LEU A N 1
ATOM 721 C CA . LEU A 1 88 ? -2.561 5.105 4.678 1.00 95.56 88 LEU A CA 1
ATOM 722 C C . LEU A 1 88 ? -2.856 6.558 5.055 1.00 95.56 88 LEU A C 1
ATOM 724 O O . LEU A 1 88 ? -2.331 7.042 6.059 1.00 95.56 88 LEU A O 1
ATOM 728 N N . LEU A 1 89 ? -3.739 7.232 4.312 1.00 96.69 89 LEU A N 1
ATOM 729 C CA . LEU A 1 89 ? -4.209 8.572 4.662 1.00 96.69 89 LEU A CA 1
ATOM 730 C C . LEU A 1 89 ? -4.914 8.577 6.023 1.00 96.69 89 LEU A C 1
ATOM 732 O O . LEU A 1 89 ? -4.639 9.444 6.853 1.00 96.69 89 LEU A O 1
ATOM 736 N N . LYS A 1 90 ? -5.783 7.594 6.295 1.00 96.62 90 LYS A N 1
ATOM 737 C CA . LYS A 1 90 ? -6.468 7.481 7.589 1.00 96.62 90 LYS A CA 1
ATOM 738 C C . LYS A 1 90 ? -5.482 7.261 8.733 1.00 96.62 90 LYS A C 1
ATOM 740 O O . LYS A 1 90 ? -5.604 7.932 9.754 1.00 96.62 90 LYS A O 1
ATOM 745 N N . LEU A 1 91 ? -4.505 6.369 8.576 1.00 95.19 91 LEU A N 1
ATOM 746 C CA . LEU A 1 91 ? -3.476 6.133 9.595 1.00 95.19 91 LEU A CA 1
ATOM 747 C C . LEU A 1 91 ? -2.634 7.386 9.853 1.00 95.19 91 LEU A C 1
ATOM 749 O O . LEU A 1 91 ? -2.383 7.724 11.011 1.00 95.19 91 LEU A O 1
ATOM 753 N N . PHE A 1 92 ? -2.256 8.106 8.792 1.00 94.94 92 PHE A N 1
ATOM 754 C CA . PHE A 1 92 ? -1.570 9.391 8.909 1.00 94.94 92 PHE A CA 1
ATOM 755 C C . PHE A 1 92 ? -2.403 10.384 9.729 1.00 94.94 92 PHE A C 1
ATOM 757 O O . PHE A 1 92 ? -1.898 10.937 10.705 1.00 94.94 92 PHE A O 1
ATOM 764 N N . ILE A 1 93 ? -3.687 10.552 9.405 1.00 95.69 93 ILE A N 1
ATOM 765 C CA . ILE A 1 93 ? -4.602 11.448 10.130 1.00 95.69 93 ILE A CA 1
ATOM 766 C C . ILE A 1 93 ? -4.733 11.034 11.599 1.00 95.69 93 ILE A C 1
ATOM 768 O O . ILE A 1 93 ? -4.479 11.856 12.472 1.00 95.69 93 ILE A O 1
ATOM 772 N N . LEU A 1 94 ? -5.054 9.767 11.885 1.00 95.00 94 LEU A N 1
ATOM 773 C CA . LEU A 1 94 ? -5.236 9.270 13.256 1.00 95.00 94 LEU A CA 1
ATOM 774 C C . LEU A 1 94 ? -3.994 9.508 14.121 1.00 95.00 94 LEU A C 1
ATOM 776 O O . LEU A 1 94 ? -4.106 9.925 15.271 1.00 95.00 94 LEU A O 1
ATOM 780 N N . SER A 1 95 ? -2.804 9.296 13.552 1.00 91.88 95 SER A N 1
ATOM 781 C CA . SER A 1 95 ? -1.548 9.509 14.274 1.00 91.88 95 SER A CA 1
ATOM 782 C C . SER A 1 95 ? -1.219 10.976 14.570 1.00 91.88 95 SER A C 1
ATOM 784 O O . SER A 1 95 ? -0.449 11.230 15.492 1.00 91.88 95 SER A O 1
ATOM 786 N N . ASN A 1 96 ? -1.782 11.925 13.814 1.00 91.44 96 ASN A N 1
ATOM 787 C CA . ASN A 1 96 ? -1.560 13.361 14.011 1.00 91.44 96 ASN A CA 1
ATOM 788 C C . ASN A 1 96 ? -2.693 14.037 14.803 1.00 91.44 96 ASN A C 1
ATOM 790 O O . ASN A 1 96 ? -2.433 14.964 15.561 1.00 91.44 96 ASN A O 1
ATOM 794 N N . GLU A 1 97 ? -3.943 13.590 14.648 1.00 91.19 97 GLU A N 1
ATOM 795 C CA . GLU A 1 97 ? -5.114 14.178 15.316 1.00 91.19 97 GLU A CA 1
ATOM 796 C C . GLU A 1 97 ? -5.213 13.844 16.796 1.00 91.19 97 GLU A C 1
ATOM 798 O O . GLU A 1 97 ? -5.829 14.575 17.567 1.00 91.19 97 GLU A O 1
ATOM 803 N N . SER A 1 98 ? -4.699 12.688 17.191 1.00 83.31 98 SER A N 1
ATOM 804 C CA . SER A 1 98 ? -4.907 12.163 18.533 1.00 83.31 98 SER A CA 1
ATOM 805 C C . SER A 1 98 ? -3.645 11.477 19.051 1.00 83.31 98 SER A C 1
ATOM 807 O O . SER A 1 98 ? -3.684 10.286 19.360 1.00 83.31 98 SER A O 1
ATOM 809 N N . PRO A 1 99 ? -2.515 12.206 19.160 1.00 80.50 99 PRO A N 1
ATOM 810 C CA . PRO A 1 99 ? -1.241 11.622 19.577 1.00 80.50 99 PRO A CA 1
ATOM 811 C C . PRO A 1 99 ? -1.279 11.069 21.010 1.00 80.50 99 PRO A C 1
ATOM 813 O O . PRO A 1 99 ? -0.483 10.200 21.348 1.00 80.50 99 PRO A O 1
ATOM 816 N N . GLU A 1 100 ? -2.208 11.555 21.836 1.00 86.94 100 GLU A N 1
ATOM 817 C CA . GLU A 1 100 ? -2.381 11.133 23.230 1.00 86.94 100 GLU A CA 1
ATOM 818 C C . GLU A 1 100 ? -3.291 9.908 23.393 1.00 86.94 100 GLU A C 1
ATOM 820 O O . GLU A 1 100 ? -3.322 9.313 24.471 1.00 86.94 100 GLU A O 1
ATOM 825 N N . LYS A 1 101 ? -4.034 9.504 22.350 1.00 91.94 101 LYS A N 1
ATOM 826 C CA . LYS A 1 101 ? -4.947 8.361 22.463 1.00 91.94 101 LYS A CA 1
ATOM 827 C C . LYS A 1 101 ? -4.175 7.051 22.645 1.00 91.94 101 LYS A C 1
ATOM 829 O O . LYS A 1 101 ? -3.156 6.835 21.978 1.00 91.94 101 LYS A O 1
ATOM 834 N N . PRO A 1 102 ? -4.684 6.125 23.476 1.00 92.88 102 PRO A N 1
ATOM 835 C CA . PRO A 1 102 ? -4.146 4.777 23.563 1.00 92.88 102 PRO A CA 1
ATOM 836 C C . PRO A 1 102 ? -4.104 4.094 22.192 1.00 92.88 102 PRO A C 1
ATOM 838 O O . PRO A 1 102 ? -5.037 4.183 21.393 1.00 92.88 102 PRO A O 1
ATOM 841 N N . ARG A 1 103 ? -3.033 3.340 21.927 1.00 93.12 103 ARG A N 1
ATOM 842 C CA . ARG A 1 103 ? -2.863 2.594 20.665 1.00 93.12 103 ARG A CA 1
ATOM 843 C C . ARG A 1 103 ? -4.022 1.638 20.360 1.00 93.12 103 ARG A C 1
ATOM 845 O O . ARG A 1 103 ? -4.340 1.424 19.195 1.00 93.12 103 ARG A O 1
ATOM 852 N N . THR A 1 104 ? -4.648 1.075 21.393 1.00 95.00 104 THR A N 1
ATOM 853 C CA . THR A 1 104 ? -5.836 0.215 21.298 1.00 95.00 104 THR A CA 1
ATOM 854 C C . THR A 1 104 ? -7.022 0.972 20.713 1.00 95.00 104 THR A C 1
ATOM 856 O O . THR A 1 104 ? -7.640 0.489 19.769 1.00 95.00 104 THR A O 1
ATOM 859 N N . GLU A 1 105 ? -7.293 2.180 21.208 1.00 95.50 105 GLU A N 1
ATOM 860 C CA . GLU A 1 105 ? -8.357 3.050 20.699 1.00 95.50 105 GLU A CA 1
ATOM 861 C C . GLU A 1 105 ? -8.091 3.470 19.254 1.00 95.50 105 GLU A C 1
ATOM 863 O O . GLU A 1 105 ? -8.976 3.349 18.410 1.00 95.50 105 GLU A O 1
ATOM 868 N N . LEU A 1 106 ? -6.853 3.862 18.930 1.00 95.56 106 LEU A N 1
ATOM 869 C CA . LEU A 1 106 ? -6.469 4.210 17.558 1.00 95.56 106 LEU A CA 1
ATOM 870 C C . LEU A 1 106 ? -6.662 3.033 16.587 1.00 95.56 106 LEU A C 1
ATOM 872 O O . LEU A 1 106 ? -7.144 3.220 15.468 1.00 95.56 106 LEU A O 1
ATOM 876 N N . MET A 1 107 ? -6.333 1.811 17.016 1.00 96.25 107 MET A N 1
ATOM 877 C CA . MET A 1 107 ? -6.553 0.609 16.212 1.00 96.25 107 MET A CA 1
ATOM 878 C C . MET A 1 107 ? -8.047 0.289 16.055 1.00 96.25 107 MET A C 1
ATOM 880 O O . MET A 1 107 ? -8.473 -0.082 14.965 1.00 96.25 107 MET A O 1
ATOM 884 N N . ILE A 1 108 ? -8.862 0.476 17.097 1.00 96.12 108 ILE A N 1
ATOM 885 C CA . ILE A 1 108 ? -10.323 0.310 17.030 1.00 96.12 108 ILE A CA 1
ATOM 886 C C . ILE A 1 108 ? -10.954 1.348 16.091 1.00 96.12 108 ILE A C 1
ATOM 888 O O . ILE A 1 108 ? -11.812 1.002 15.278 1.00 96.12 108 ILE A O 1
ATOM 892 N N . GLU A 1 109 ? -10.522 2.608 16.147 1.00 96.62 109 GLU A N 1
ATOM 893 C CA . GLU A 1 109 ? -10.955 3.655 15.213 1.00 96.62 109 GLU A CA 1
ATOM 894 C C . GLU A 1 109 ? -10.572 3.326 13.770 1.00 96.62 109 GLU A C 1
ATOM 896 O O . GLU A 1 109 ? -11.361 3.540 12.847 1.00 96.62 109 GLU A O 1
ATOM 901 N N . TYR A 1 110 ? -9.386 2.757 13.569 1.00 96.69 110 TYR A N 1
ATOM 902 C CA . TYR A 1 110 ? -8.959 2.291 12.260 1.00 96.69 110 TYR A CA 1
ATOM 903 C C . TYR A 1 110 ? -9.784 1.089 11.769 1.00 96.69 110 TYR A C 1
ATOM 905 O O . TYR A 1 110 ? -10.236 1.091 10.628 1.00 96.69 110 TYR A O 1
ATOM 913 N N . ILE A 1 111 ? -10.078 0.104 12.624 1.00 95.75 111 ILE A N 1
ATOM 914 C CA . ILE A 1 111 ? -10.970 -1.020 12.286 1.00 95.75 111 ILE A CA 1
ATOM 915 C C . ILE A 1 111 ? -12.375 -0.512 11.934 1.00 95.75 111 ILE A C 1
ATOM 917 O O . ILE A 1 111 ? -12.964 -0.966 10.958 1.00 95.75 111 ILE A O 1
ATOM 921 N N . ASN A 1 112 ? -12.895 0.465 12.680 1.00 95.50 112 ASN A N 1
ATOM 922 C CA . ASN A 1 112 ? -14.169 1.116 12.378 1.00 95.50 112 ASN A CA 1
ATOM 923 C C . ASN A 1 112 ? -14.176 1.798 11.014 1.00 95.50 112 ASN A C 1
ATOM 925 O O . ASN A 1 112 ? -15.171 1.720 10.300 1.00 95.50 112 ASN A O 1
ATOM 929 N N . PHE A 1 113 ? -13.081 2.461 10.650 1.00 96.12 113 PHE A N 1
ATOM 930 C CA . PHE A 1 113 ? -12.924 3.049 9.327 1.00 96.12 113 PHE A CA 1
ATOM 931 C C . PHE A 1 113 ? -12.967 1.980 8.225 1.00 96.12 113 PHE A C 1
ATOM 933 O O . PHE A 1 113 ? -13.693 2.144 7.245 1.00 96.12 113 PHE A O 1
ATOM 940 N N . LEU A 1 114 ? -12.247 0.868 8.407 1.00 93.50 114 LEU A N 1
ATOM 941 C CA . LEU A 1 114 ? -12.254 -0.243 7.451 1.00 93.50 114 LEU A CA 1
ATOM 942 C C . LEU A 1 114 ? -13.652 -0.864 7.293 1.00 93.50 114 LEU A C 1
ATOM 944 O O . LEU A 1 114 ? -14.066 -1.189 6.184 1.00 93.50 114 LEU A O 1
ATOM 948 N N . ASP A 1 115 ? -14.387 -1.010 8.395 1.00 91.56 115 ASP A N 1
ATOM 949 C CA . ASP A 1 115 ? -15.722 -1.610 8.405 1.00 91.56 115 ASP A CA 1
ATOM 950 C C . ASP A 1 115 ? -16.809 -0.686 7.839 1.00 91.56 115 ASP A C 1
ATOM 952 O O . ASP A 1 115 ? -17.616 -1.110 7.016 1.00 91.56 115 ASP A O 1
ATOM 956 N N . LYS A 1 116 ? -16.840 0.576 8.281 1.00 90.81 116 LYS A N 1
ATOM 957 C CA . LYS A 1 116 ? -17.971 1.486 8.042 1.00 90.81 116 LYS A CA 1
ATOM 958 C C . LYS A 1 116 ? -17.767 2.434 6.870 1.00 90.81 116 LYS A C 1
ATOM 960 O O . LYS A 1 116 ? -18.749 2.834 6.257 1.00 90.81 116 LYS A O 1
ATOM 965 N N . GLU A 1 117 ? -16.527 2.846 6.608 1.00 92.12 117 GLU A N 1
ATOM 966 C CA . GLU A 1 117 ? -16.228 3.809 5.542 1.00 92.12 117 GLU A CA 1
ATOM 967 C C . GLU A 1 117 ? -15.742 3.086 4.282 1.00 92.12 117 GLU A C 1
ATOM 969 O O . GLU A 1 117 ? -16.284 3.306 3.206 1.00 92.12 117 GLU A O 1
ATOM 974 N N . ILE A 1 118 ? -14.757 2.194 4.411 1.00 90.06 118 ILE A N 1
ATOM 975 C CA . ILE A 1 118 ? -14.220 1.420 3.278 1.00 90.06 118 ILE A CA 1
ATOM 976 C C . ILE A 1 118 ? -15.118 0.233 2.910 1.00 90.06 118 ILE A C 1
ATOM 978 O O . ILE A 1 118 ? -15.133 -0.192 1.758 1.00 90.06 118 ILE A O 1
ATOM 982 N N . ASP A 1 119 ? -15.831 -0.316 3.894 1.00 87.38 119 ASP A N 1
ATOM 983 C CA . ASP A 1 119 ? -16.621 -1.543 3.776 1.00 87.38 119 ASP A CA 1
ATOM 984 C C . ASP A 1 119 ? -15.826 -2.756 3.255 1.00 87.38 119 ASP A C 1
ATOM 986 O O . ASP A 1 119 ? -16.360 -3.672 2.627 1.00 87.38 119 ASP A O 1
ATOM 990 N N . LEU A 1 120 ? -14.526 -2.793 3.556 1.00 84.56 120 LEU A N 1
ATOM 991 C CA . LEU A 1 120 ? -13.629 -3.891 3.219 1.00 84.56 120 LEU A CA 1
ATOM 992 C C . LEU A 1 120 ? -12.509 -3.990 4.252 1.00 84.56 120 LEU A C 1
ATOM 994 O O . LEU A 1 120 ? -11.855 -3.009 4.598 1.00 84.56 120 LEU A O 1
ATOM 998 N N . ILE A 1 121 ? -12.232 -5.216 4.690 1.00 82.19 121 ILE A N 1
ATOM 999 C CA . ILE A 1 121 ? -11.171 -5.505 5.649 1.00 82.19 121 ILE A CA 1
ATOM 1000 C C . ILE A 1 121 ? -10.175 -6.475 5.007 1.00 82.19 121 ILE A C 1
ATOM 1002 O O . ILE A 1 121 ? -10.462 -7.661 4.855 1.00 82.19 121 ILE A O 1
ATOM 1006 N N . SER A 1 122 ? -8.991 -5.973 4.645 1.00 78.00 122 SER A N 1
ATOM 1007 C CA . SER A 1 122 ? -7.861 -6.802 4.207 1.00 78.00 122 SER A CA 1
ATOM 1008 C C . SER A 1 122 ? -6.931 -7.121 5.375 1.00 78.00 122 SER A C 1
ATOM 1010 O O . SER A 1 122 ? -6.591 -6.251 6.177 1.00 78.00 122 SER A O 1
ATOM 1012 N N . VAL A 1 123 ? -6.441 -8.360 5.426 1.00 81.38 123 VAL A N 1
ATOM 1013 C CA . VAL A 1 123 ? -5.455 -8.797 6.424 1.00 81.38 123 VAL A CA 1
ATOM 1014 C C . VAL A 1 123 ? -4.160 -7.993 6.330 1.00 81.38 123 VAL A C 1
ATOM 1016 O O . VAL A 1 123 ? -3.616 -7.604 7.359 1.00 81.38 123 VAL A O 1
ATOM 1019 N N . ALA A 1 124 ? -3.707 -7.665 5.116 1.00 84.12 124 ALA A N 1
ATOM 1020 C CA . ALA A 1 124 ? -2.510 -6.849 4.921 1.00 84.12 124 ALA A CA 1
ATOM 1021 C C . ALA A 1 124 ? -2.665 -5.451 5.551 1.00 84.12 124 ALA A C 1
ATOM 1023 O O . ALA A 1 124 ? -1.743 -4.956 6.195 1.00 84.12 124 ALA A O 1
ATOM 1024 N N . MET A 1 125 ? -3.853 -4.844 5.435 1.00 88.00 125 MET A N 1
ATOM 1025 C CA . MET A 1 125 ? -4.155 -3.524 6.010 1.00 88.00 125 MET A CA 1
ATOM 1026 C C . MET A 1 125 ? -4.235 -3.565 7.538 1.00 88.00 125 MET A C 1
ATOM 1028 O O . MET A 1 125 ? -3.786 -2.625 8.195 1.00 88.00 125 MET A O 1
ATOM 1032 N N . LEU A 1 126 ? -4.780 -4.646 8.108 1.00 90.06 126 LEU A N 1
ATOM 1033 C CA . LEU A 1 126 ? -4.812 -4.848 9.558 1.00 90.06 126 LEU A CA 1
ATOM 1034 C C . LEU A 1 126 ? -3.407 -5.051 10.126 1.00 90.06 126 LEU A C 1
ATOM 1036 O O . LEU A 1 126 ? -3.034 -4.359 11.069 1.00 90.06 126 LEU A O 1
ATOM 1040 N N . ILE A 1 127 ? -2.610 -5.938 9.523 1.00 90.25 127 ILE A N 1
ATOM 1041 C CA . ILE A 1 127 ? -1.207 -6.167 9.900 1.00 90.25 127 ILE A CA 1
ATOM 1042 C C . ILE A 1 127 ? -0.420 -4.860 9.835 1.00 90.25 127 ILE A C 1
ATOM 1044 O O . ILE A 1 127 ? 0.311 -4.535 10.772 1.00 90.25 127 ILE A O 1
ATOM 1048 N N . PHE A 1 128 ? -0.596 -4.086 8.762 1.00 90.88 128 PHE A N 1
ATOM 1049 C CA . PHE A 1 128 ? 0.043 -2.783 8.635 1.00 90.88 128 PHE A CA 1
ATOM 1050 C C . PHE A 1 128 ? -0.343 -1.847 9.789 1.00 90.88 128 PHE A C 1
ATOM 1052 O O . PHE A 1 128 ? 0.538 -1.259 10.414 1.00 90.88 128 PHE A O 1
ATOM 1059 N N . GLY A 1 129 ? -1.636 -1.759 10.123 1.00 93.25 129 GLY A N 1
ATOM 1060 C CA . GLY A 1 129 ? -2.130 -0.981 11.264 1.00 93.25 129 GLY A CA 1
ATOM 1061 C C . GLY A 1 129 ? -1.520 -1.423 12.598 1.00 93.25 129 GLY A C 1
ATOM 1062 O O . GLY A 1 129 ? -1.042 -0.583 13.363 1.00 93.25 129 GLY A O 1
ATOM 1063 N N . TYR A 1 130 ? -1.442 -2.735 12.850 1.00 94.38 130 TYR A N 1
ATOM 1064 C CA . TYR A 1 130 ? -0.805 -3.279 14.052 1.00 94.38 130 TYR A CA 1
ATOM 1065 C C . TYR A 1 130 ? 0.669 -2.881 14.152 1.00 94.38 130 TYR A C 1
ATOM 1067 O O . TYR A 1 130 ? 1.084 -2.379 15.197 1.00 94.38 130 TYR A O 1
ATOM 1075 N N . HIS A 1 131 ? 1.457 -3.047 13.087 1.00 92.62 131 HIS A N 1
ATOM 1076 C CA . HIS A 1 131 ? 2.867 -2.634 13.083 1.00 92.62 131 HIS A CA 1
ATOM 1077 C C . HIS A 1 131 ? 3.035 -1.116 13.219 1.00 92.62 131 HIS A C 1
ATOM 1079 O O . HIS A 1 131 ? 3.934 -0.636 13.914 1.00 92.62 131 HIS A O 1
ATOM 1085 N N . PHE A 1 132 ? 2.162 -0.340 12.580 1.00 93.50 132 PHE A N 1
ATOM 1086 C CA . PHE A 1 132 ? 2.198 1.116 12.645 1.00 93.50 132 PHE A CA 1
ATOM 1087 C C . PHE A 1 132 ? 1.969 1.623 14.079 1.00 93.50 132 PHE A C 1
ATOM 1089 O O . PHE A 1 132 ? 2.794 2.368 14.623 1.00 93.50 132 PHE A O 1
ATOM 1096 N N . PHE A 1 133 ? 0.895 1.169 14.731 1.00 94.06 133 PHE A N 1
ATOM 1097 C CA . PHE A 1 133 ? 0.555 1.573 16.098 1.00 94.06 133 PHE A CA 1
ATOM 1098 C C . PHE A 1 133 ? 1.412 0.894 17.176 1.00 94.06 133 PHE A C 1
ATOM 1100 O O . PHE A 1 133 ? 1.509 1.414 18.287 1.00 94.06 133 PHE A O 1
ATOM 1107 N N . SER A 1 134 ? 2.126 -0.195 16.864 1.00 90.50 134 SER A N 1
ATOM 1108 C CA . SER A 1 134 ? 3.117 -0.775 17.784 1.00 90.50 134 SER A CA 1
ATOM 1109 C C . SER A 1 134 ? 4.390 0.066 17.921 1.00 90.50 134 SER A C 1
ATOM 1111 O O . SER A 1 134 ? 5.263 -0.266 18.723 1.00 90.50 134 SER A O 1
ATOM 1113 N N . GLY A 1 135 ? 4.539 1.126 17.120 1.00 84.69 135 GLY A N 1
ATOM 1114 C CA . GLY A 1 135 ? 5.726 1.974 17.148 1.00 84.69 135 GLY A CA 1
ATOM 1115 C C . GLY A 1 135 ? 6.883 1.478 16.284 1.00 84.69 135 GLY A C 1
ATOM 1116 O O . GLY A 1 135 ? 7.992 1.975 16.459 1.00 84.69 135 GLY A O 1
ATOM 1117 N N . ASN A 1 136 ? 6.656 0.541 15.356 1.00 87.00 136 ASN A N 1
ATOM 1118 C CA . ASN A 1 136 ? 7.705 0.072 14.451 1.00 87.00 136 ASN A CA 1
ATOM 1119 C C . ASN A 1 136 ? 8.214 1.242 13.583 1.00 87.00 136 ASN A C 1
ATOM 1121 O O . ASN A 1 136 ? 7.486 1.766 12.738 1.00 87.00 136 ASN A O 1
ATOM 1125 N N . SER A 1 137 ? 9.460 1.675 13.796 1.00 85.94 137 SER A N 1
ATOM 1126 C CA . SER A 1 137 ? 10.043 2.845 13.123 1.00 85.94 137 SER A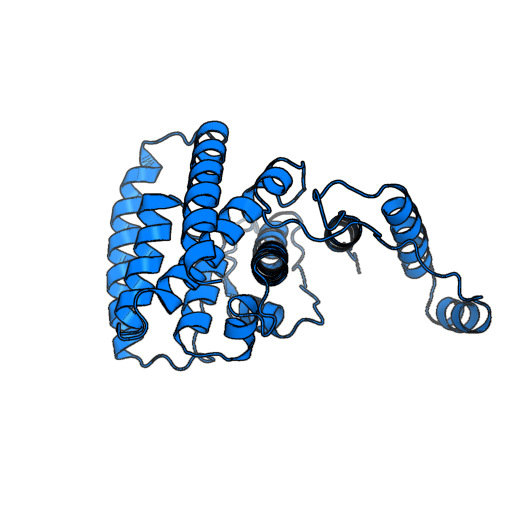 CA 1
ATOM 1127 C C . SER A 1 137 ? 10.208 2.641 11.614 1.00 85.94 137 SER A C 1
ATOM 1129 O O . SER A 1 137 ? 10.085 3.590 10.839 1.00 85.94 137 SER A O 1
ATOM 1131 N N . THR A 1 138 ? 10.448 1.407 11.174 1.00 86.62 138 THR A N 1
ATOM 1132 C CA . THR A 1 138 ? 10.574 1.041 9.760 1.00 86.62 138 THR A CA 1
ATOM 1133 C C . THR A 1 138 ? 9.239 1.183 9.032 1.00 86.62 138 THR A C 1
ATOM 1135 O O . THR A 1 138 ? 9.195 1.819 7.980 1.00 86.62 138 THR A O 1
ATOM 1138 N N . ILE A 1 139 ? 8.139 0.732 9.641 1.00 87.50 139 ILE A N 1
ATOM 1139 C CA . ILE A 1 139 ? 6.785 0.901 9.088 1.00 87.50 139 ILE A CA 1
ATOM 1140 C C . ILE A 1 139 ? 6.293 2.348 9.217 1.00 87.50 139 ILE A C 1
ATOM 1142 O O . ILE A 1 139 ? 5.773 2.911 8.255 1.00 87.50 139 ILE A O 1
ATOM 1146 N N . LYS A 1 140 ? 6.529 3.014 10.356 1.00 87.06 140 LYS A N 1
ATOM 1147 C CA . LYS A 1 140 ? 6.145 4.424 10.547 1.00 87.06 140 LYS A CA 1
ATOM 1148 C C . LYS A 1 140 ? 6.748 5.351 9.493 1.00 87.06 140 LYS A C 1
ATOM 1150 O O . LYS A 1 140 ? 6.061 6.269 9.058 1.00 87.06 140 LYS A O 1
ATOM 1155 N N . ARG A 1 141 ? 7.978 5.093 9.033 1.00 86.62 141 ARG A N 1
ATOM 1156 C CA . ARG A 1 141 ? 8.634 5.872 7.964 1.00 86.62 141 ARG A CA 1
ATOM 1157 C C . ARG A 1 141 ? 7.916 5.808 6.609 1.00 86.62 141 ARG A C 1
ATOM 1159 O O . ARG A 1 141 ? 8.146 6.694 5.793 1.00 86.62 141 ARG A O 1
ATOM 1166 N N . MET A 1 142 ? 7.064 4.807 6.360 1.00 84.25 142 MET A N 1
ATOM 1167 C CA . MET A 1 142 ? 6.221 4.762 5.152 1.00 84.25 142 MET A CA 1
ATOM 1168 C C . MET A 1 142 ? 5.104 5.807 5.192 1.00 84.25 142 MET A C 1
ATOM 1170 O O . MET A 1 142 ? 4.743 6.362 4.162 1.00 84.25 142 MET A O 1
ATOM 1174 N N . VAL A 1 143 ? 4.576 6.079 6.387 1.00 84.56 143 VAL A N 1
ATOM 1175 C CA . VAL A 1 143 ? 3.452 7.001 6.609 1.00 84.56 143 VAL A CA 1
ATOM 1176 C C . VAL A 1 143 ? 3.946 8.413 6.934 1.00 84.56 143 VAL A C 1
ATOM 1178 O O . VAL A 1 143 ? 3.356 9.401 6.514 1.00 84.56 143 VAL A O 1
ATOM 1181 N N . HIS A 1 144 ? 5.064 8.509 7.654 1.00 82.12 144 HIS A N 1
ATOM 1182 C CA . HIS A 1 144 ? 5.703 9.751 8.083 1.00 82.12 144 HIS A CA 1
ATOM 1183 C C . HIS A 1 144 ? 7.080 9.896 7.428 1.00 82.12 144 HIS A C 1
ATOM 1185 O O . HIS A 1 144 ? 8.105 9.622 8.064 1.00 82.12 144 HIS A O 1
ATOM 1191 N N . PRO A 1 145 ? 7.145 10.289 6.145 1.00 78.75 145 PRO A N 1
ATOM 1192 C CA . PRO A 1 145 ? 8.420 10.508 5.481 1.00 78.75 145 PRO A CA 1
ATOM 1193 C C . PRO A 1 145 ? 9.136 11.723 6.087 1.00 78.75 145 PRO A C 1
ATOM 1195 O O . PRO A 1 145 ? 8.519 12.713 6.472 1.00 78.75 145 PRO A O 1
ATOM 1198 N N . ALA A 1 146 ? 10.470 11.685 6.113 1.00 76.50 146 ALA A N 1
ATOM 1199 C CA . ALA A 1 146 ? 11.287 12.745 6.714 1.00 76.50 146 ALA A CA 1
ATOM 1200 C C . ALA A 1 146 ? 11.208 14.101 5.978 1.00 76.50 146 ALA A C 1
ATOM 1202 O O . ALA A 1 146 ? 11.584 15.138 6.527 1.00 76.50 146 ALA A O 1
ATOM 1203 N N . LYS A 1 147 ? 10.764 14.106 4.714 1.00 80.00 147 LYS A N 1
ATOM 1204 C CA . LYS A 1 147 ? 10.668 15.318 3.891 1.00 80.00 147 LYS A CA 1
ATOM 1205 C C . LYS A 1 147 ? 9.434 16.141 4.266 1.00 80.00 147 LYS A C 1
ATOM 1207 O O . LYS A 1 147 ? 8.379 15.595 4.566 1.00 80.00 147 LYS A O 1
ATOM 1212 N N . LYS A 1 148 ? 9.586 17.468 4.221 1.00 77.50 148 LYS A N 1
ATOM 1213 C CA . LYS A 1 148 ? 8.618 18.406 4.807 1.00 77.50 148 LYS A CA 1
ATOM 1214 C C . LYS A 1 148 ? 7.556 18.955 3.853 1.00 77.50 148 LYS A C 1
ATOM 1216 O O . LYS A 1 148 ? 6.584 19.491 4.355 1.00 77.50 148 LYS A O 1
ATOM 1221 N N . THR A 1 149 ? 7.716 18.872 2.530 1.00 89.75 149 THR A N 1
ATOM 1222 C CA . THR A 1 149 ? 6.706 19.455 1.626 1.00 89.75 149 THR A CA 1
ATOM 1223 C C . THR A 1 149 ? 5.510 18.524 1.452 1.00 89.75 149 THR A C 1
ATOM 1225 O O . THR A 1 149 ? 5.652 17.296 1.507 1.00 89.75 149 THR A O 1
ATOM 1228 N N . VAL A 1 150 ? 4.344 19.118 1.205 1.00 90.44 150 VAL A N 1
ATOM 1229 C CA . VAL A 1 150 ? 3.084 18.400 0.983 1.00 90.44 150 VAL A CA 1
ATOM 1230 C C . VAL A 1 150 ? 3.219 17.413 -0.177 1.00 90.44 150 VAL A C 1
ATOM 1232 O O . VAL A 1 150 ? 2.850 16.251 -0.036 1.00 90.44 150 VAL A O 1
ATOM 1235 N N . GLU A 1 151 ? 3.833 17.821 -1.290 1.00 92.44 151 GLU A N 1
ATOM 1236 C CA . GLU A 1 151 ? 4.034 16.974 -2.473 1.00 92.44 151 GLU A CA 1
ATOM 1237 C C . GLU A 1 151 ? 4.853 15.727 -2.128 1.00 92.44 151 GLU A C 1
ATOM 1239 O O . GLU A 1 151 ? 4.525 14.618 -2.543 1.00 92.44 151 GLU A O 1
ATOM 1244 N N . TYR A 1 152 ? 5.916 15.877 -1.334 1.00 90.75 152 TYR A N 1
ATOM 1245 C CA . TYR A 1 152 ? 6.725 14.733 -0.925 1.00 90.75 152 TYR A CA 1
ATOM 1246 C C . TYR A 1 152 ? 5.968 13.785 0.002 1.00 90.75 152 TYR A C 1
ATOM 1248 O O . TYR A 1 152 ? 6.120 12.572 -0.144 1.00 90.75 152 TYR A O 1
ATOM 1256 N N . LYS A 1 153 ? 5.167 14.313 0.934 1.00 92.31 153 LYS A N 1
ATOM 1257 C CA . LYS A 1 153 ? 4.365 13.499 1.856 1.00 92.31 153 LYS A CA 1
ATOM 1258 C C . LYS A 1 153 ? 3.268 12.729 1.122 1.00 92.31 153 LYS A C 1
ATOM 1260 O O . LYS A 1 153 ? 3.170 11.517 1.290 1.00 92.31 153 LYS A O 1
ATOM 1265 N N . ILE A 1 154 ? 2.527 13.403 0.244 1.00 94.31 154 ILE A N 1
ATOM 1266 C CA . ILE A 1 154 ? 1.492 12.792 -0.601 1.00 94.31 154 ILE A CA 1
ATOM 1267 C C . ILE A 1 154 ? 2.082 11.696 -1.490 1.00 94.31 154 ILE A C 1
ATOM 1269 O O . ILE A 1 154 ? 1.568 10.581 -1.517 1.00 94.31 154 ILE A O 1
ATOM 1273 N N . HIS A 1 155 ? 3.197 11.968 -2.173 1.00 93.00 155 HIS A N 1
ATOM 1274 C CA . HIS A 1 155 ? 3.828 10.966 -3.038 1.00 93.00 155 HIS A CA 1
ATOM 1275 C C . HIS A 1 155 ? 4.414 9.795 -2.252 1.00 93.00 155 HIS A C 1
ATOM 1277 O O . HIS A 1 155 ? 4.405 8.675 -2.747 1.00 93.00 155 HIS A O 1
ATOM 1283 N N . ALA A 1 156 ? 4.908 10.015 -1.033 1.00 92.19 156 ALA A N 1
ATOM 1284 C CA . ALA A 1 156 ? 5.378 8.918 -0.192 1.00 92.19 156 ALA A CA 1
ATOM 1285 C C . ALA A 1 156 ? 4.228 7.996 0.236 1.00 92.19 156 ALA A C 1
ATOM 1287 O O . ALA A 1 156 ? 4.367 6.781 0.123 1.00 92.19 156 ALA A O 1
ATOM 1288 N N . LEU A 1 157 ? 3.092 8.563 0.666 1.00 94.12 157 LEU A N 1
ATOM 1289 C CA . LEU A 1 157 ? 1.889 7.792 0.998 1.00 94.12 157 LEU A CA 1
ATOM 1290 C C . LEU A 1 157 ? 1.346 7.046 -0.224 1.00 94.12 157 LEU A C 1
ATOM 1292 O O . LEU A 1 157 ? 0.954 5.891 -0.112 1.00 94.12 157 LEU A O 1
ATOM 1296 N N . TRP A 1 158 ? 1.367 7.683 -1.393 1.00 94.06 158 TRP A N 1
ATOM 1297 C CA . TRP A 1 158 ? 0.987 7.062 -2.659 1.00 94.06 158 TRP A CA 1
ATOM 1298 C C . TRP A 1 158 ? 1.878 5.874 -3.025 1.00 94.06 158 TRP A C 1
ATOM 1300 O O . TRP A 1 158 ? 1.376 4.788 -3.293 1.00 94.06 158 TRP A O 1
ATOM 1310 N N . ASN A 1 159 ? 3.200 6.046 -2.981 1.00 91.31 159 ASN A N 1
ATOM 1311 C CA . ASN A 1 159 ? 4.140 4.967 -3.284 1.00 91.31 159 ASN A CA 1
ATOM 1312 C C . ASN A 1 159 ? 3.992 3.812 -2.286 1.00 91.31 159 ASN A C 1
ATOM 1314 O O . ASN A 1 159 ? 3.891 2.660 -2.688 1.00 91.31 159 ASN A O 1
ATOM 1318 N N . ALA A 1 160 ? 3.859 4.128 -0.995 1.00 91.44 160 ALA A N 1
ATOM 1319 C CA . ALA A 1 160 ? 3.561 3.131 0.025 1.00 91.44 160 ALA A CA 1
ATOM 1320 C C . ALA A 1 160 ? 2.227 2.406 -0.243 1.00 91.44 160 ALA A C 1
ATOM 1322 O O . ALA A 1 160 ? 2.109 1.216 0.040 1.00 91.44 160 ALA A O 1
ATOM 1323 N N . ALA A 1 161 ? 1.220 3.083 -0.805 1.00 92.56 161 ALA A N 1
ATOM 1324 C CA . ALA A 1 161 ? -0.046 2.450 -1.159 1.00 92.56 161 ALA A CA 1
ATOM 1325 C C . ALA A 1 161 ? 0.125 1.421 -2.284 1.00 92.56 161 ALA A C 1
ATOM 1327 O O . ALA A 1 161 ? -0.482 0.350 -2.202 1.00 92.56 161 ALA A O 1
ATOM 1328 N N . ILE A 1 162 ? 0.959 1.726 -3.287 1.00 91.69 162 ILE A N 1
ATOM 1329 C CA . ILE A 1 162 ? 1.323 0.805 -4.374 1.00 91.69 162 ILE A CA 1
ATOM 1330 C C . ILE A 1 162 ? 2.077 -0.399 -3.811 1.00 91.69 162 ILE A C 1
ATOM 1332 O O . ILE A 1 162 ? 1.662 -1.533 -4.048 1.00 91.69 162 ILE A O 1
ATOM 1336 N N . ASP A 1 163 ? 3.104 -0.161 -2.994 1.00 89.19 163 ASP A N 1
ATOM 1337 C CA . ASP A 1 163 ? 3.898 -1.196 -2.322 1.00 89.19 163 ASP A CA 1
ATOM 1338 C C . ASP A 1 163 ? 2.988 -2.207 -1.591 1.00 89.19 163 ASP A C 1
ATOM 1340 O O . ASP A 1 163 ? 3.119 -3.427 -1.730 1.00 89.19 163 ASP A O 1
ATOM 1344 N N . LEU A 1 164 ? 1.983 -1.715 -0.859 1.00 88.62 164 LEU A N 1
ATOM 1345 C CA . LEU A 1 164 ? 1.027 -2.549 -0.121 1.00 88.62 164 LEU A CA 1
ATOM 1346 C C . LEU A 1 164 ? 0.076 -3.370 -1.008 1.00 88.62 164 LEU A C 1
ATOM 1348 O O . LEU A 1 164 ? -0.618 -4.262 -0.506 1.00 88.62 164 LEU A O 1
ATOM 1352 N N . THR A 1 165 ? 0.004 -3.106 -2.316 1.00 88.56 165 THR A N 1
ATOM 1353 C CA . THR A 1 165 ? -0.806 -3.924 -3.234 1.00 88.56 165 THR A CA 1
ATOM 1354 C C . THR A 1 165 ? -0.145 -5.275 -3.500 1.00 88.56 165 THR A C 1
ATOM 1356 O O . THR A 1 165 ? -0.851 -6.284 -3.599 1.00 88.56 165 THR A O 1
ATOM 1359 N N . PHE A 1 166 ? 1.192 -5.329 -3.526 1.00 84.75 166 PHE A N 1
ATOM 1360 C CA . PHE A 1 166 ? 1.949 -6.529 -3.884 1.00 84.75 166 PHE A CA 1
ATOM 1361 C C . PHE A 1 166 ? 1.701 -7.711 -2.942 1.00 84.75 166 PHE A C 1
ATOM 1363 O O . PHE A 1 166 ? 1.344 -8.772 -3.457 1.00 84.75 166 PHE A O 1
ATOM 1370 N N . PRO A 1 167 ? 1.771 -7.573 -1.597 1.00 80.81 167 PRO A N 1
ATOM 1371 C CA . PRO A 1 167 ? 1.439 -8.673 -0.691 1.00 80.81 167 PRO A CA 1
ATOM 1372 C C . PRO A 1 167 ? 0.069 -9.291 -0.986 1.00 80.81 167 PRO A C 1
ATOM 1374 O O . PRO A 1 167 ? -0.071 -10.509 -1.067 1.00 80.81 167 PRO A O 1
ATOM 1377 N N . THR A 1 168 ? -0.935 -8.444 -1.233 1.00 78.81 168 THR A N 1
ATOM 1378 C CA . THR A 1 168 ? -2.307 -8.884 -1.510 1.00 78.81 168 THR A CA 1
ATOM 1379 C C . THR A 1 168 ? -2.419 -9.591 -2.864 1.00 78.81 168 THR A C 1
ATOM 1381 O O . THR A 1 168 ? -3.106 -10.607 -2.976 1.00 78.81 168 THR A O 1
ATOM 1384 N N . LEU A 1 169 ? -1.759 -9.074 -3.905 1.00 79.62 169 LEU A N 1
ATOM 1385 C CA . LEU A 1 169 ? -1.779 -9.671 -5.243 1.00 79.62 169 LEU A CA 1
ATOM 1386 C C . LEU A 1 169 ? -1.052 -11.015 -5.286 1.00 79.62 169 LEU A C 1
ATOM 1388 O O . LEU A 1 169 ? -1.572 -11.971 -5.863 1.00 79.62 169 LEU A O 1
ATOM 1392 N N . VAL A 1 170 ? 0.102 -11.116 -4.626 1.00 76.12 170 VAL A N 1
ATOM 1393 C CA . VAL A 1 170 ? 0.863 -12.366 -4.558 1.00 76.12 170 VAL A CA 1
ATOM 1394 C C . VAL A 1 170 ? 0.061 -13.451 -3.839 1.00 76.12 170 VAL A C 1
ATOM 1396 O O . VAL A 1 170 ? -0.035 -14.569 -4.344 1.00 76.12 170 VAL A O 1
ATOM 1399 N N . SER A 1 171 ? -0.602 -13.125 -2.723 1.00 70.38 171 SER A N 1
ATOM 1400 C CA . SER A 1 171 ? -1.477 -14.082 -2.031 1.00 70.38 171 SER A CA 1
ATOM 1401 C C . SER A 1 171 ? -2.655 -14.549 -2.894 1.00 70.38 171 SER A C 1
ATOM 1403 O O . SER A 1 171 ? -3.047 -15.709 -2.802 1.00 70.38 171 SER A O 1
ATOM 1405 N N . LYS A 1 172 ? -3.207 -13.697 -3.772 1.00 70.31 172 LYS A N 1
ATOM 1406 C CA . LYS A 1 172 ? -4.279 -14.097 -4.706 1.00 70.31 172 LYS A CA 1
ATOM 1407 C C . LYS A 1 172 ? -3.803 -15.083 -5.775 1.00 70.31 172 LYS A C 1
ATOM 1409 O O . LYS A 1 172 ? -4.580 -15.941 -6.188 1.00 70.31 172 LYS A O 1
ATOM 1414 N N . ASN A 1 173 ? -2.545 -14.990 -6.204 1.00 68.75 173 ASN A N 1
ATOM 1415 C CA . ASN A 1 173 ? -1.978 -15.914 -7.190 1.00 68.75 173 ASN A CA 1
ATOM 1416 C C . ASN A 1 173 ? -1.749 -17.326 -6.629 1.00 68.75 173 ASN A C 1
ATOM 1418 O O . ASN A 1 173 ? -1.679 -18.272 -7.408 1.00 68.75 173 ASN A O 1
ATOM 1422 N N . PHE A 1 174 ? -1.736 -17.496 -5.299 1.00 62.66 174 PHE A N 1
ATOM 1423 C CA . PHE A 1 174 ? -1.662 -18.807 -4.643 1.00 62.66 174 PHE A CA 1
ATOM 1424 C C . PHE A 1 174 ? -2.750 -19.781 -5.139 1.00 62.66 174 PHE A C 1
ATOM 1426 O O . PHE A 1 174 ? -2.524 -20.983 -5.243 1.00 62.66 174 PHE A O 1
ATOM 1433 N N . ALA A 1 175 ? -3.936 -19.263 -5.468 1.00 57.62 175 ALA A N 1
ATOM 1434 C CA . ALA A 1 175 ? -5.113 -20.068 -5.781 1.00 57.62 175 ALA A CA 1
ATOM 1435 C C . ALA A 1 175 ? -5.222 -20.527 -7.248 1.00 57.62 175 ALA A C 1
ATOM 1437 O O . ALA A 1 175 ? -6.112 -21.320 -7.550 1.00 57.62 175 ALA A O 1
ATOM 1438 N N . LYS A 1 176 ? -4.391 -20.017 -8.169 1.00 60.91 176 LYS A N 1
ATOM 1439 C CA . LYS A 1 176 ? -4.627 -20.206 -9.613 1.00 60.91 176 LYS A CA 1
ATOM 1440 C C . LYS A 1 176 ? -3.991 -21.463 -10.203 1.00 60.91 176 LYS A C 1
ATOM 1442 O O . LYS A 1 176 ? -4.674 -22.175 -10.930 1.00 60.91 176 LYS A O 1
ATOM 1447 N N . ASP A 1 177 ? -2.741 -21.766 -9.853 1.00 60.56 177 ASP A N 1
ATOM 1448 C CA . ASP A 1 177 ? -1.932 -22.704 -10.655 1.00 60.56 177 ASP A CA 1
ATOM 1449 C C . ASP A 1 177 ? -1.352 -23.887 -9.860 1.00 60.56 177 ASP A C 1
ATOM 1451 O O . ASP A 1 177 ? -0.481 -24.605 -10.345 1.00 60.56 177 ASP A O 1
ATOM 1455 N N . GLY A 1 178 ? -1.785 -24.095 -8.609 1.00 58.78 178 GLY A N 1
ATOM 1456 C CA . GLY A 1 178 ? -1.223 -25.141 -7.736 1.00 58.78 178 GLY A CA 1
ATOM 1457 C C . GLY A 1 178 ? 0.257 -24.928 -7.378 1.00 58.78 178 GLY A C 1
ATOM 1458 O O . GLY A 1 178 ? 0.887 -25.796 -6.777 1.00 58.78 178 GLY A O 1
ATOM 1459 N N . THR A 1 179 ? 0.821 -23.773 -7.736 1.00 67.81 179 THR A N 1
ATOM 1460 C CA . THR A 1 179 ? 2.183 -23.350 -7.413 1.00 67.81 179 THR A CA 1
ATOM 1461 C C . THR A 1 179 ? 2.188 -22.453 -6.185 1.00 67.81 179 THR A C 1
ATOM 1463 O O . THR A 1 179 ? 1.342 -21.570 -6.061 1.00 67.81 179 THR A O 1
ATOM 1466 N N . ILE A 1 180 ? 3.185 -22.617 -5.316 1.00 72.00 180 ILE A N 1
ATOM 1467 C CA . ILE A 1 180 ? 3.406 -21.723 -4.175 1.00 72.00 180 ILE A CA 1
ATOM 1468 C C . ILE A 1 180 ? 4.127 -20.465 -4.686 1.00 72.00 180 ILE A C 1
ATOM 1470 O O . ILE A 1 180 ? 5.287 -20.569 -5.094 1.00 72.00 180 ILE A O 1
ATOM 1474 N N . PRO A 1 181 ? 3.488 -19.281 -4.689 1.00 73.19 181 PRO A N 1
ATOM 1475 C CA . PRO A 1 181 ? 4.157 -18.054 -5.075 1.00 73.19 181 PRO A CA 1
ATOM 1476 C C . PRO A 1 181 ? 5.186 -17.671 -4.009 1.00 73.19 181 PRO A C 1
ATOM 1478 O O . PRO A 1 181 ? 4.888 -17.630 -2.814 1.00 73.19 181 PRO A O 1
ATOM 1481 N N . VAL A 1 182 ? 6.400 -17.355 -4.451 1.00 77.62 182 VAL A N 1
ATOM 1482 C CA . VAL A 1 182 ? 7.448 -16.794 -3.597 1.00 77.62 182 VAL A CA 1
ATOM 1483 C C . VAL A 1 182 ? 7.503 -15.297 -3.861 1.00 77.62 182 VAL A C 1
ATOM 1485 O O . VAL A 1 182 ? 7.806 -14.876 -4.975 1.00 77.62 182 VAL A O 1
ATOM 1488 N N . PHE A 1 183 ? 7.201 -14.489 -2.845 1.00 82.62 183 PHE A N 1
ATOM 1489 C CA . PHE A 1 183 ? 7.402 -13.047 -2.929 1.00 82.62 183 PHE A CA 1
ATOM 1490 C C . PHE A 1 183 ? 8.860 -12.716 -2.618 1.00 82.62 183 PHE A C 1
ATOM 1492 O O . PHE A 1 183 ? 9.334 -12.951 -1.506 1.00 82.62 183 PHE A O 1
ATOM 1499 N N . THR A 1 184 ? 9.576 -12.169 -3.595 1.00 81.50 184 THR A N 1
ATOM 1500 C CA . THR A 1 184 ? 10.950 -11.692 -3.417 1.00 81.50 184 THR A CA 1
ATOM 1501 C C . THR A 1 184 ? 10.954 -10.172 -3.454 1.00 81.50 184 THR A C 1
ATOM 1503 O O . THR A 1 184 ? 10.529 -9.573 -4.437 1.00 81.50 184 THR A O 1
ATOM 1506 N N . THR A 1 185 ? 11.442 -9.548 -2.384 1.00 85.19 185 THR A N 1
ATOM 1507 C CA . THR A 1 185 ? 11.586 -8.094 -2.289 1.00 85.19 185 THR A CA 1
ATOM 1508 C C . THR A 1 185 ? 12.885 -7.737 -1.577 1.00 85.19 185 THR A C 1
ATOM 1510 O O . THR A 1 185 ? 13.293 -8.423 -0.641 1.00 85.19 185 THR A O 1
ATOM 1513 N N . CYS A 1 186 ? 13.528 -6.658 -2.021 1.00 83.62 186 CYS A N 1
ATOM 1514 C CA . CYS A 1 186 ? 14.640 -6.032 -1.304 1.00 83.62 186 CYS A CA 1
ATOM 1515 C C . CYS A 1 186 ? 14.151 -4.988 -0.286 1.00 83.62 186 CYS A C 1
ATOM 1517 O O . CYS A 1 186 ? 14.961 -4.408 0.433 1.00 83.62 186 CYS A O 1
ATOM 1519 N N . ASP A 1 187 ? 12.842 -4.719 -0.237 1.00 85.44 187 ASP A N 1
ATOM 1520 C CA . ASP A 1 187 ? 12.251 -3.788 0.713 1.00 85.44 187 ASP A CA 1
ATOM 1521 C C . ASP A 1 187 ? 11.910 -4.501 2.026 1.00 85.44 187 ASP A C 1
ATOM 1523 O O . ASP A 1 187 ? 10.935 -5.251 2.128 1.00 85.44 187 ASP A O 1
ATOM 1527 N N . GLU A 1 188 ? 12.709 -4.220 3.055 1.00 85.88 188 GLU A N 1
ATOM 1528 C CA . GLU A 1 188 ? 12.518 -4.723 4.418 1.00 85.88 188 GLU A CA 1
ATOM 1529 C C . GLU A 1 188 ? 11.108 -4.425 4.958 1.00 85.88 188 GLU A C 1
ATOM 1531 O O . GLU A 1 188 ? 10.522 -5.244 5.664 1.00 85.88 188 GLU A O 1
ATOM 1536 N N . ARG A 1 189 ? 10.521 -3.277 4.595 1.00 86.88 189 ARG A N 1
ATOM 1537 C CA . ARG A 1 189 ? 9.198 -2.850 5.072 1.00 86.88 189 ARG A CA 1
ATOM 1538 C C . ARG A 1 189 ? 8.111 -3.780 4.548 1.00 86.88 189 ARG A C 1
ATOM 1540 O O . ARG A 1 189 ? 7.257 -4.229 5.311 1.00 86.88 189 ARG A O 1
ATOM 1547 N N . LEU A 1 190 ? 8.179 -4.105 3.259 1.00 86.12 190 LEU A N 1
ATOM 1548 C CA . LEU A 1 190 ? 7.267 -5.052 2.623 1.00 86.12 190 LEU A CA 1
ATOM 1549 C C . LEU A 1 190 ? 7.485 -6.476 3.114 1.00 86.12 190 LEU A C 1
ATOM 1551 O O . LEU A 1 190 ? 6.510 -7.198 3.325 1.00 86.12 190 LEU A O 1
ATOM 1555 N N . TRP A 1 191 ? 8.740 -6.861 3.348 1.00 87.88 191 TRP A N 1
ATOM 1556 C CA . TRP A 1 191 ? 9.057 -8.159 3.925 1.00 87.88 191 TRP A CA 1
ATOM 1557 C C . TRP A 1 191 ? 8.430 -8.335 5.314 1.00 87.88 191 TRP A C 1
ATOM 1559 O O . TRP A 1 191 ? 7.803 -9.362 5.550 1.00 87.88 191 TRP A O 1
ATOM 1569 N N . ILE A 1 192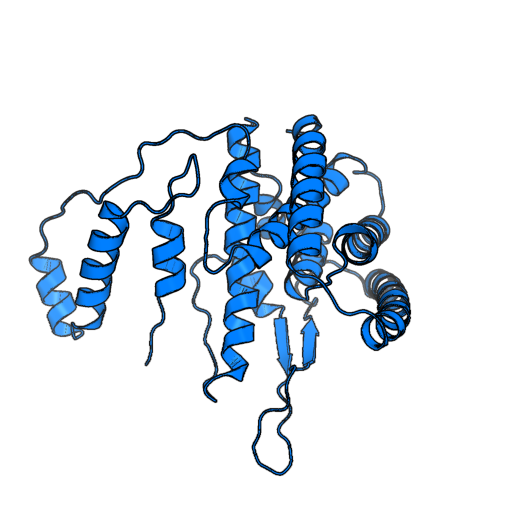 ? 8.498 -7.331 6.201 1.00 86.38 192 ILE A N 1
ATOM 1570 C CA . ILE A 1 192 ? 7.868 -7.387 7.536 1.00 86.38 192 ILE A CA 1
ATOM 1571 C C . ILE A 1 192 ? 6.364 -7.673 7.426 1.00 86.38 192 ILE A C 1
ATOM 1573 O O . ILE A 1 192 ? 5.834 -8.527 8.142 1.00 86.38 192 ILE A O 1
ATOM 1577 N N . ILE A 1 193 ? 5.674 -6.976 6.522 1.00 86.25 193 ILE A N 1
ATOM 1578 C CA . ILE A 1 193 ? 4.224 -7.114 6.333 1.00 86.25 193 ILE A CA 1
ATOM 1579 C C . ILE A 1 193 ? 3.895 -8.495 5.770 1.00 86.25 193 ILE A C 1
ATOM 1581 O O . ILE A 1 193 ? 3.054 -9.197 6.329 1.00 86.25 193 ILE A O 1
ATOM 1585 N N . PHE A 1 194 ? 4.585 -8.905 4.702 1.00 84.69 194 PHE A N 1
ATOM 1586 C CA . PHE A 1 194 ? 4.354 -10.194 4.055 1.00 84.69 194 PHE A CA 1
ATOM 1587 C C . PHE A 1 194 ? 4.686 -11.369 4.983 1.00 84.69 194 PHE A C 1
ATOM 1589 O O . PHE A 1 194 ? 3.911 -12.310 5.080 1.00 84.69 194 PHE A O 1
ATOM 1596 N N . ASN A 1 195 ? 5.787 -11.296 5.733 1.00 84.69 195 ASN A N 1
ATOM 1597 C CA . ASN A 1 195 ? 6.194 -12.333 6.684 1.00 84.69 195 ASN A CA 1
ATOM 1598 C C . ASN A 1 195 ? 5.231 -12.455 7.881 1.00 84.69 195 ASN A C 1
ATOM 1600 O O . ASN A 1 195 ? 5.131 -13.514 8.496 1.00 84.69 195 ASN A O 1
ATOM 1604 N N . SER A 1 196 ? 4.491 -11.387 8.196 1.00 85.12 196 SER A N 1
ATOM 1605 C CA . SER A 1 196 ? 3.435 -11.412 9.216 1.00 85.12 196 SER A CA 1
ATOM 1606 C C . SER A 1 196 ? 2.132 -12.053 8.705 1.00 85.12 196 SER A C 1
ATOM 1608 O O . SER A 1 196 ? 1.244 -12.345 9.506 1.00 85.12 196 SER A O 1
ATOM 1610 N N . MET A 1 197 ? 1.991 -12.272 7.390 1.00 82.75 197 MET A N 1
ATOM 1611 C CA . MET A 1 197 ? 0.848 -12.951 6.774 1.00 82.75 197 MET A CA 1
ATOM 1612 C C . MET A 1 197 ? 1.117 -14.456 6.694 1.00 82.75 197 MET A C 1
ATOM 1614 O O . MET A 1 197 ? 1.965 -14.912 5.931 1.00 82.75 197 MET A O 1
ATOM 1618 N N . LYS A 1 198 ? 0.357 -15.256 7.442 1.00 74.44 198 LYS A N 1
ATOM 1619 C CA . LYS A 1 198 ? 0.394 -16.720 7.351 1.00 74.44 198 LYS A CA 1
ATOM 1620 C C . LYS A 1 198 ? -0.799 -17.209 6.542 1.00 74.44 198 LYS A C 1
ATOM 1622 O O . LYS A 1 198 ? -1.940 -17.091 6.976 1.00 74.44 198 LYS A O 1
ATOM 1627 N N . VAL A 1 199 ? -0.537 -17.769 5.365 1.00 68.06 199 VAL A N 1
ATOM 1628 C CA . VAL A 1 199 ? -1.567 -18.390 4.522 1.00 68.06 199 VAL A CA 1
ATOM 1629 C C . VAL A 1 199 ? -1.701 -19.857 4.931 1.00 68.06 199 VAL A C 1
ATOM 1631 O O . VAL A 1 199 ? -0.770 -20.640 4.749 1.00 68.06 199 VAL A O 1
ATOM 1634 N N . LYS A 1 200 ? -2.852 -20.247 5.477 1.00 63.91 200 LYS A N 1
ATOM 1635 C CA . LYS A 1 200 ? -3.225 -21.647 5.697 1.00 63.91 200 LYS A CA 1
ATOM 1636 C C . LYS A 1 200 ? -4.125 -22.118 4.565 1.00 63.91 200 LYS A C 1
ATOM 1638 O O . LYS A 1 200 ? -5.217 -21.598 4.351 1.00 63.91 200 LYS A O 1
ATOM 1643 N N . VAL A 1 201 ? -3.647 -23.128 3.853 1.00 60.75 201 VAL A N 1
ATOM 1644 C CA . VAL A 1 201 ? -4.322 -23.726 2.702 1.00 60.75 201 VAL A CA 1
ATOM 1645 C C . VAL A 1 201 ? -4.947 -25.027 3.160 1.00 60.75 201 VAL A C 1
ATOM 1647 O O . VAL A 1 201 ? -4.255 -25.885 3.710 1.00 60.75 201 VAL A O 1
ATOM 1650 N N . LEU A 1 202 ? -6.250 -25.164 2.951 1.00 59.41 202 LEU A N 1
ATOM 1651 C CA . LEU A 1 202 ? -6.968 -26.399 3.224 1.00 59.41 202 LEU A CA 1
ATOM 1652 C C . LEU A 1 202 ? -7.128 -27.168 1.913 1.00 59.41 202 LEU A C 1
ATOM 1654 O O . LEU A 1 202 ? -7.485 -26.599 0.881 1.00 59.41 202 LEU A O 1
ATOM 1658 N N . PHE A 1 203 ? -6.833 -28.463 1.951 1.00 60.59 203 PHE A N 1
ATOM 1659 C CA . PHE A 1 203 ? -7.059 -29.368 0.830 1.00 60.59 203 PHE A CA 1
ATOM 1660 C C . PHE A 1 203 ? -8.335 -30.160 1.105 1.00 60.59 203 PHE A C 1
ATOM 1662 O O . PHE A 1 203 ? -8.480 -30.745 2.177 1.00 60.59 203 PHE A O 1
ATOM 1669 N N . THR A 1 204 ? -9.256 -30.178 0.143 1.00 59.25 204 THR A N 1
ATOM 1670 C CA . THR A 1 204 ? -10.431 -31.062 0.204 1.00 59.25 204 THR A CA 1
ATOM 1671 C C . THR A 1 204 ? -10.067 -32.479 -0.247 1.00 59.25 204 THR A C 1
ATOM 1673 O O . THR A 1 204 ? -9.043 -32.681 -0.907 1.00 59.25 204 THR A O 1
ATOM 1676 N N . GLU A 1 205 ? -10.923 -33.463 0.062 1.00 56.59 205 GLU A N 1
ATOM 1677 C CA . GLU A 1 205 ? -10.737 -34.896 -0.254 1.00 56.59 205 GLU A CA 1
ATOM 1678 C C . GLU A 1 205 ? -10.422 -35.178 -1.741 1.00 56.59 205 GLU A C 1
ATOM 1680 O O . GLU A 1 205 ? -9.838 -36.206 -2.067 1.00 56.59 205 GLU A O 1
ATOM 1685 N N . ASN A 1 206 ? -10.716 -34.230 -2.640 1.00 58.88 206 ASN A N 1
ATOM 1686 C CA . ASN A 1 206 ? -10.460 -34.320 -4.080 1.00 58.88 206 ASN A CA 1
ATOM 1687 C C . ASN A 1 206 ? -9.188 -33.586 -4.554 1.00 58.88 206 ASN A C 1
ATOM 1689 O O . ASN A 1 206 ? -9.097 -33.242 -5.732 1.00 58.88 206 ASN A O 1
ATOM 1693 N N . THR A 1 207 ? -8.221 -33.285 -3.675 1.00 54.25 207 THR A N 1
ATOM 1694 C CA . THR A 1 207 ? -6.984 -32.502 -3.957 1.00 54.25 207 THR A CA 1
ATOM 1695 C C . THR A 1 207 ? -7.207 -31.070 -4.461 1.00 54.25 207 THR A C 1
ATOM 1697 O O . THR A 1 207 ? -6.251 -30.354 -4.759 1.00 54.25 207 THR A O 1
ATOM 1700 N N . LYS A 1 208 ? -8.461 -30.610 -4.522 1.00 58.41 208 LYS A N 1
ATOM 1701 C CA . LYS A 1 208 ? -8.788 -29.224 -4.852 1.00 58.41 208 LYS A CA 1
ATOM 1702 C C . LYS A 1 208 ? -8.505 -28.348 -3.638 1.00 58.41 208 LYS A C 1
ATOM 1704 O O . LYS A 1 208 ? -8.977 -28.643 -2.535 1.00 58.41 208 LYS A O 1
ATOM 1709 N N . ILE A 1 209 ? -7.728 -27.293 -3.872 1.00 57.41 209 ILE A N 1
ATOM 1710 C CA . ILE A 1 209 ? -7.485 -26.222 -2.907 1.00 57.41 209 ILE A CA 1
ATOM 1711 C C . ILE A 1 209 ? -8.840 -25.610 -2.554 1.00 57.41 209 ILE A C 1
ATOM 1713 O O . ILE A 1 209 ? -9.549 -25.142 -3.448 1.00 57.41 209 ILE A O 1
ATOM 1717 N N . ASP A 1 210 ? -9.199 -25.642 -1.272 1.00 53.78 210 ASP A N 1
ATOM 1718 C CA . ASP A 1 210 ? -10.366 -24.919 -0.788 1.00 53.78 210 ASP A CA 1
ATOM 1719 C C . ASP A 1 210 ? -10.032 -23.426 -0.760 1.00 53.78 210 ASP A C 1
ATOM 1721 O O . ASP A 1 210 ? -8.988 -23.008 -0.244 1.00 53.78 210 ASP A O 1
ATOM 1725 N N . VAL A 1 211 ? -10.892 -22.624 -1.376 1.00 53.38 211 VAL A N 1
ATOM 1726 C CA . VAL A 1 211 ? -10.733 -21.173 -1.475 1.00 53.38 211 VAL A CA 1
ATOM 1727 C C . VAL A 1 211 ? -11.937 -20.505 -0.814 1.00 53.38 211 VAL A C 1
ATOM 1729 O O . VAL A 1 211 ? -13.071 -20.883 -1.107 1.00 53.38 211 VAL A O 1
ATOM 1732 N N . PRO A 1 212 ? -11.734 -19.478 0.031 1.00 51.78 212 PRO A N 1
ATOM 1733 C CA . PRO A 1 212 ? -10.477 -18.769 0.285 1.00 51.78 212 PRO A CA 1
ATOM 1734 C C . PRO A 1 212 ? -9.597 -19.415 1.380 1.00 51.78 212 PRO A C 1
ATOM 1736 O O . PRO A 1 212 ? -10.124 -19.970 2.342 1.00 51.78 212 PRO A O 1
ATOM 1739 N N . PRO A 1 213 ? -8.255 -19.295 1.287 1.00 59.94 213 PRO A N 1
ATOM 1740 C CA . PRO A 1 213 ? -7.355 -19.756 2.340 1.00 59.94 213 PRO A CA 1
ATOM 1741 C C . PRO A 1 213 ? -7.591 -18.992 3.651 1.00 59.94 213 PRO A C 1
ATOM 1743 O O . PRO A 1 213 ? -7.915 -17.801 3.647 1.00 59.94 213 PRO A O 1
ATOM 1746 N N . ILE A 1 214 ? -7.376 -19.666 4.783 1.00 63.12 214 ILE A N 1
ATOM 1747 C CA . ILE A 1 214 ? -7.416 -19.025 6.099 1.00 63.12 214 ILE A CA 1
ATOM 1748 C C . ILE A 1 214 ? -6.154 -18.178 6.240 1.00 63.12 214 ILE A C 1
ATOM 1750 O O . ILE A 1 214 ? -5.038 -18.678 6.131 1.00 63.12 214 ILE A O 1
ATOM 1754 N N . MET A 1 215 ? -6.330 -16.889 6.500 1.00 69.19 215 MET A N 1
ATOM 1755 C CA . MET A 1 215 ? -5.226 -15.965 6.729 1.00 69.19 215 MET A CA 1
ATOM 1756 C C . MET A 1 215 ? -5.044 -15.753 8.231 1.00 69.19 215 MET A C 1
ATOM 1758 O O . MET A 1 215 ? -5.931 -15.225 8.898 1.00 69.19 215 MET A O 1
ATOM 1762 N N . GLU A 1 216 ? -3.891 -16.146 8.758 1.00 75.88 216 GLU A N 1
ATOM 1763 C CA . GLU A 1 216 ? -3.473 -15.875 10.133 1.00 75.88 216 GLU A CA 1
ATOM 1764 C C . GLU A 1 216 ? -2.479 -14.710 10.175 1.00 75.88 216 GLU A C 1
ATOM 1766 O O . GLU A 1 216 ? -1.698 -14.500 9.246 1.00 75.88 216 GLU A O 1
ATOM 1771 N N . MET A 1 217 ? -2.509 -13.946 11.267 1.00 84.75 217 MET A N 1
ATOM 1772 C CA . MET A 1 217 ? -1.579 -12.842 11.504 1.00 84.75 217 MET A CA 1
ATOM 1773 C C . MET A 1 217 ? -0.560 -13.256 12.558 1.00 84.75 217 MET A C 1
ATOM 1775 O O . MET A 1 217 ? -0.932 -13.647 13.664 1.00 84.75 217 MET A O 1
ATOM 1779 N N . ASP A 1 218 ? 0.725 -13.138 12.238 1.00 85.44 218 ASP A N 1
ATOM 1780 C CA . ASP A 1 218 ? 1.789 -13.237 13.230 1.00 85.44 218 ASP A CA 1
ATOM 1781 C C . ASP A 1 218 ? 2.176 -11.840 13.718 1.00 85.44 218 ASP A C 1
ATOM 1783 O O . ASP A 1 218 ? 2.821 -11.070 13.009 1.00 85.44 218 ASP A O 1
ATOM 1787 N N . LEU A 1 219 ? 1.760 -11.512 14.941 1.00 86.56 219 LEU A N 1
ATOM 1788 C CA . LEU A 1 219 ? 2.047 -10.228 15.580 1.00 86.56 219 LEU A CA 1
ATOM 1789 C C . LEU A 1 219 ? 3.191 -10.323 16.601 1.00 86.56 219 LEU A C 1
ATOM 1791 O O . LEU A 1 219 ? 3.414 -9.374 17.350 1.00 86.56 219 LEU A O 1
ATOM 1795 N N . SER A 1 220 ? 3.935 -11.433 16.647 1.00 84.81 220 SER A N 1
ATOM 1796 C CA . SER A 1 220 ? 5.036 -11.620 17.608 1.00 84.81 220 SER A CA 1
ATOM 1797 C C . SER A 1 220 ? 6.162 -10.593 17.453 1.00 84.81 220 SER A C 1
ATOM 1799 O O . SER A 1 220 ? 6.808 -10.233 18.432 1.00 84.81 220 SER A O 1
ATOM 1801 N N . ALA A 1 221 ? 6.356 -10.070 16.240 1.00 83.25 221 ALA A N 1
ATOM 1802 C CA . ALA A 1 221 ? 7.326 -9.020 15.934 1.00 83.25 221 ALA A CA 1
ATOM 1803 C C . ALA A 1 221 ? 6.843 -7.599 16.298 1.00 83.25 221 ALA A C 1
ATOM 1805 O O . ALA A 1 221 ? 7.484 -6.612 15.936 1.00 83.25 221 ALA A O 1
ATOM 1806 N N . THR A 1 222 ? 5.699 -7.472 16.975 1.00 87.69 222 THR A N 1
ATOM 1807 C CA . THR A 1 222 ? 5.127 -6.184 17.376 1.00 87.69 222 THR A CA 1
ATOM 1808 C C . THR A 1 222 ? 5.242 -5.960 18.885 1.00 87.69 222 THR A C 1
ATOM 1810 O O . THR A 1 222 ? 5.270 -6.899 19.672 1.00 87.69 222 THR A O 1
ATOM 1813 N N . ASN A 1 223 ? 5.239 -4.696 19.313 1.00 89.38 223 ASN A N 1
ATOM 1814 C CA . ASN A 1 223 ? 5.317 -4.323 20.735 1.00 89.38 223 ASN A CA 1
ATOM 1815 C C . ASN A 1 223 ? 3.960 -4.371 21.464 1.00 89.38 223 ASN A C 1
ATOM 1817 O O . ASN A 1 223 ? 3.773 -3.684 22.475 1.00 89.38 223 ASN A O 1
ATOM 1821 N N . TRP A 1 224 ? 2.971 -5.086 20.929 1.00 91.81 224 TRP A N 1
ATOM 1822 C CA . TRP A 1 224 ? 1.659 -5.191 21.557 1.00 91.81 224 TRP A CA 1
ATOM 1823 C C . TRP A 1 224 ? 1.708 -6.147 22.750 1.00 91.81 224 TRP A C 1
ATOM 1825 O O . TRP A 1 224 ? 2.295 -7.224 22.677 1.00 91.81 224 TRP A O 1
ATOM 1835 N N . ASN A 1 225 ? 1.081 -5.758 23.861 1.00 92.56 225 ASN A N 1
ATOM 1836 C CA . ASN A 1 225 ? 0.911 -6.668 24.989 1.00 92.56 225 ASN A CA 1
ATOM 1837 C C . ASN A 1 225 ? -0.332 -7.554 24.761 1.00 92.56 225 ASN A C 1
ATOM 1839 O O . ASN A 1 225 ? -1.185 -7.270 23.916 1.00 92.56 225 ASN A O 1
ATOM 1843 N N . LYS A 1 226 ? -0.436 -8.646 25.521 1.00 91.12 226 LYS A N 1
ATOM 1844 C CA . LYS A 1 226 ? -1.516 -9.628 25.357 1.00 91.12 226 LYS A CA 1
ATOM 1845 C C . LYS A 1 226 ? -2.905 -9.051 25.655 1.00 91.12 226 LYS A C 1
ATOM 1847 O O . LYS A 1 226 ? -3.870 -9.466 25.021 1.00 91.12 226 LYS A O 1
ATOM 1852 N N . GLU A 1 227 ? -3.010 -8.134 26.611 1.00 93.44 227 GLU A N 1
ATOM 1853 C CA . GLU A 1 227 ? -4.281 -7.530 27.029 1.00 93.44 227 GLU A CA 1
ATOM 1854 C C . GLU A 1 227 ? -4.832 -6.596 25.948 1.00 93.44 227 GLU A C 1
ATOM 1856 O O . GLU A 1 227 ? -5.990 -6.726 25.552 1.00 93.44 227 GLU A O 1
ATOM 1861 N N . ASP A 1 228 ? -3.974 -5.747 25.386 1.00 93.56 228 ASP A N 1
ATOM 1862 C CA . ASP A 1 228 ? -4.291 -4.863 24.271 1.00 93.56 228 ASP A CA 1
ATOM 1863 C C . ASP A 1 228 ? -4.732 -5.671 23.043 1.00 93.56 228 ASP A C 1
ATOM 1865 O O . ASP A 1 228 ? -5.759 -5.369 22.437 1.00 93.56 228 ASP A O 1
ATOM 1869 N N . LEU A 1 229 ? -3.987 -6.730 22.687 1.00 92.62 229 LEU A N 1
ATOM 1870 C CA . LEU A 1 229 ? -4.352 -7.603 21.565 1.00 92.62 229 LEU A CA 1
ATOM 1871 C C . LEU A 1 229 ? -5.693 -8.290 21.800 1.00 92.62 229 LEU A C 1
ATOM 1873 O O . LEU A 1 229 ? -6.495 -8.381 20.874 1.00 92.62 229 LEU A O 1
ATOM 1877 N N . LYS A 1 230 ? -5.947 -8.760 23.026 1.00 92.88 230 LYS A N 1
ATOM 1878 C CA . LYS A 1 230 ? -7.219 -9.388 23.386 1.00 92.88 230 LYS A CA 1
ATOM 1879 C C . LYS A 1 230 ? -8.377 -8.402 23.220 1.00 92.88 230 LYS A C 1
ATOM 1881 O O . LYS A 1 230 ? -9.354 -8.756 22.572 1.00 92.88 230 LYS A O 1
ATOM 1886 N N . SER A 1 231 ? -8.227 -7.175 23.717 1.00 94.00 231 SER A N 1
ATOM 1887 C CA . SER A 1 231 ? -9.233 -6.113 23.591 1.00 94.00 231 SER A CA 1
ATOM 1888 C C . SER A 1 231 ? -9.550 -5.786 22.125 1.00 94.00 231 SER A C 1
ATOM 1890 O O . SER A 1 231 ? -10.708 -5.829 21.703 1.00 94.00 231 SER A O 1
ATOM 1892 N N . VAL A 1 232 ? -8.520 -5.560 21.301 1.00 94.50 232 VAL A N 1
ATOM 1893 C CA . VAL A 1 232 ? -8.710 -5.277 19.869 1.00 94.50 232 VAL A CA 1
ATOM 1894 C C . VAL A 1 232 ? -9.325 -6.481 19.141 1.00 94.50 232 VAL A C 1
ATOM 1896 O O . VAL A 1 232 ? -10.183 -6.300 18.280 1.00 94.50 232 VAL A O 1
ATOM 1899 N N . ASN A 1 233 ? -8.926 -7.709 19.484 1.00 91.31 233 ASN A N 1
ATOM 1900 C CA . ASN A 1 233 ? -9.451 -8.921 18.854 1.00 91.31 233 ASN A CA 1
ATOM 1901 C C . ASN A 1 233 ? -10.916 -9.199 19.231 1.00 91.31 233 ASN A C 1
ATOM 1903 O O . ASN A 1 233 ? -11.697 -9.607 18.375 1.00 91.31 233 ASN A O 1
ATOM 1907 N N . GLU A 1 234 ? -11.310 -8.953 20.482 1.00 93.00 234 GLU A N 1
ATOM 1908 C CA . GLU A 1 234 ? -12.711 -9.035 20.916 1.00 93.00 234 GLU A CA 1
ATOM 1909 C C . GLU A 1 234 ? -13.583 -8.040 20.145 1.00 93.00 234 GLU A C 1
ATOM 1911 O O . GLU A 1 234 ? -14.644 -8.413 19.640 1.00 93.00 234 GLU A O 1
ATOM 1916 N N . TYR A 1 235 ? -13.102 -6.806 19.968 1.00 94.38 235 TYR A N 1
ATOM 1917 C CA . TYR A 1 235 ? -13.781 -5.811 19.141 1.00 94.38 235 TYR A CA 1
ATOM 1918 C C . TYR A 1 235 ? -13.884 -6.251 17.675 1.00 94.38 235 TYR A C 1
ATOM 1920 O O . TYR A 1 235 ? -14.957 -6.226 17.069 1.00 94.38 235 TYR A O 1
ATOM 1928 N N . PHE A 1 236 ? -12.770 -6.704 17.099 1.00 91.38 236 PHE A N 1
ATOM 1929 C CA . PHE A 1 236 ? -12.725 -7.168 15.718 1.00 91.38 236 PHE A CA 1
ATOM 1930 C C . PHE A 1 236 ? -13.681 -8.342 15.469 1.00 91.38 236 PHE A C 1
ATOM 1932 O O . PHE A 1 236 ? -14.354 -8.386 14.440 1.00 91.38 236 PHE A O 1
ATOM 1939 N N . TRP A 1 237 ? -13.803 -9.263 16.426 1.00 89.06 237 TRP A N 1
ATOM 1940 C CA . TRP A 1 237 ? -14.748 -10.373 16.352 1.00 89.06 237 TRP A CA 1
ATOM 1941 C C . TRP A 1 237 ? -16.207 -9.906 16.293 1.00 89.06 237 TRP A C 1
ATOM 1943 O O . TRP A 1 237 ? -16.989 -10.433 15.50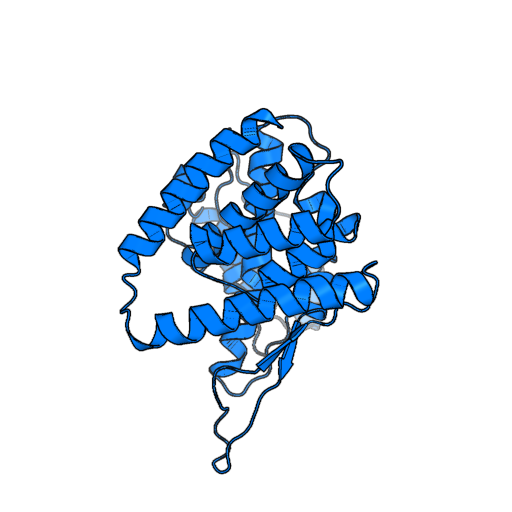0 1.00 89.06 237 TRP A O 1
ATOM 1953 N N . GLN A 1 238 ? -16.575 -8.888 17.077 1.00 90.62 238 GLN A N 1
ATOM 1954 C CA . GLN A 1 238 ? -17.917 -8.295 17.027 1.00 90.62 238 GLN A CA 1
ATOM 1955 C C . GLN A 1 238 ? -18.213 -7.696 15.645 1.00 90.62 238 GLN A C 1
ATOM 1957 O O . GLN A 1 238 ? -19.288 -7.927 15.088 1.00 90.62 238 GLN A O 1
ATOM 1962 N N . VAL A 1 239 ? -17.235 -6.998 15.058 1.00 90.38 239 VAL A N 1
ATOM 1963 C CA . VAL A 1 239 ? -17.329 -6.473 13.687 1.00 90.38 239 VAL A CA 1
ATOM 1964 C C . VAL A 1 239 ? -17.534 -7.610 12.681 1.00 90.38 239 VAL A C 1
ATOM 1966 O O . VAL A 1 239 ? -18.472 -7.564 11.888 1.00 90.38 239 VAL A O 1
ATOM 1969 N N . GLN A 1 240 ? -16.725 -8.673 12.742 1.00 86.38 240 GLN A N 1
ATOM 1970 C CA . GLN A 1 240 ? -16.858 -9.828 11.842 1.00 86.38 240 GLN A CA 1
ATOM 1971 C C . GLN A 1 240 ? -18.232 -10.503 11.948 1.00 86.38 240 GLN A C 1
ATOM 1973 O O . GLN A 1 240 ? -18.825 -10.860 10.928 1.00 86.38 240 GLN A O 1
ATOM 1978 N N . MET A 1 241 ? -18.777 -10.633 13.161 1.00 84.81 241 MET A N 1
ATOM 1979 C CA . MET A 1 241 ? -20.114 -11.197 13.369 1.00 84.81 241 MET A CA 1
ATOM 1980 C C . MET A 1 241 ? -21.223 -10.333 12.768 1.00 84.81 241 MET A C 1
ATOM 1982 O O . MET A 1 241 ? -22.146 -10.873 12.161 1.00 84.81 241 MET A O 1
ATOM 1986 N N . SER A 1 242 ? -21.111 -9.008 12.873 1.00 84.88 242 SER A N 1
ATOM 1987 C CA . SER A 1 242 ? -22.031 -8.079 12.207 1.00 84.88 242 SER A CA 1
ATOM 1988 C C . SER A 1 242 ? -21.956 -8.216 10.680 1.00 84.88 242 SER A C 1
ATOM 1990 O O . SER A 1 242 ? -22.974 -8.410 10.008 1.00 84.88 242 SER A O 1
ATOM 1992 N N . ARG A 1 243 ? -20.736 -8.221 10.122 1.00 80.56 243 ARG A N 1
ATOM 1993 C CA . ARG A 1 243 ? -20.496 -8.324 8.673 1.00 80.56 243 ARG A CA 1
ATOM 1994 C C . ARG A 1 243 ? -20.963 -9.647 8.074 1.00 80.56 243 ARG A C 1
ATOM 1996 O O . ARG A 1 243 ? -21.446 -9.652 6.943 1.00 80.56 243 ARG A O 1
ATOM 2003 N N . LYS A 1 244 ? -20.867 -10.758 8.816 1.00 76.69 244 LYS A N 1
ATOM 2004 C CA . LYS A 1 244 ? -21.346 -12.078 8.368 1.00 76.69 244 LYS A CA 1
ATOM 2005 C C . LYS A 1 244 ? -22.801 -12.025 7.901 1.00 76.69 244 LYS A C 1
ATOM 2007 O O . LYS A 1 244 ? -23.140 -12.671 6.917 1.00 76.69 244 LYS A O 1
ATOM 2012 N N . ASN A 1 245 ? -23.637 -11.232 8.569 1.00 67.31 245 ASN A N 1
ATOM 2013 C CA . ASN A 1 245 ? -25.042 -11.087 8.202 1.00 67.31 245 ASN A CA 1
ATOM 2014 C C . ASN A 1 245 ? -25.234 -10.211 6.954 1.00 67.31 245 ASN A C 1
ATOM 2016 O O . ASN A 1 245 ? -26.148 -10.469 6.183 1.00 67.31 245 ASN A O 1
ATOM 2020 N N . LYS A 1 246 ? -24.361 -9.225 6.709 1.00 70.19 246 LYS A N 1
ATOM 2021 C CA . LYS A 1 246 ? -24.442 -8.300 5.563 1.00 70.19 246 LYS A CA 1
ATOM 2022 C C . LYS A 1 246 ? -24.140 -8.986 4.223 1.00 70.19 246 LYS A C 1
ATOM 2024 O O . LYS A 1 246 ? -24.898 -8.850 3.265 1.00 70.19 246 LYS A O 1
ATOM 2029 N N . PHE A 1 247 ? -23.083 -9.802 4.174 1.00 61.22 247 PHE A N 1
ATOM 2030 C CA . PHE A 1 247 ? -22.653 -10.496 2.948 1.00 61.22 247 PHE A CA 1
ATOM 2031 C C . PHE A 1 247 ? -23.649 -11.539 2.418 1.00 61.22 247 PHE A C 1
ATOM 2033 O O . PHE A 1 247 ? -23.537 -11.958 1.270 1.00 61.22 247 PHE A O 1
ATOM 2040 N N . ILE A 1 248 ? -24.614 -11.972 3.233 1.00 55.53 248 ILE A N 1
ATOM 2041 C CA . ILE A 1 248 ? -25.622 -12.961 2.829 1.00 55.53 248 ILE A CA 1
ATOM 2042 C C . ILE A 1 248 ? -26.706 -12.325 1.937 1.00 55.53 248 ILE A C 1
ATOM 2044 O O . ILE A 1 248 ? -27.335 -13.035 1.155 1.00 55.53 248 ILE A O 1
ATOM 2048 N N . PHE A 1 249 ? -26.914 -11.003 2.012 1.00 50.28 249 PHE A N 1
ATOM 2049 C CA . PHE A 1 249 ? -28.086 -10.349 1.414 1.00 50.28 249 PHE A CA 1
ATOM 2050 C C . PHE A 1 249 ? -27.772 -9.241 0.400 1.00 50.28 249 PHE A C 1
ATOM 2052 O O . PHE A 1 249 ? -28.646 -8.902 -0.397 1.00 50.28 249 PHE A O 1
ATOM 2059 N N . GLU A 1 250 ? -26.557 -8.689 0.381 1.00 60.50 250 GLU A N 1
ATOM 2060 C CA . GLU A 1 250 ? -26.214 -7.560 -0.493 1.00 60.50 250 GLU A CA 1
ATOM 2061 C C . GLU A 1 250 ? -25.370 -7.980 -1.703 1.00 60.50 250 GLU A C 1
ATOM 2063 O O . GLU A 1 250 ? -24.319 -8.612 -1.582 1.00 60.50 250 GLU A O 1
ATOM 2068 N N . LYS A 1 251 ? -25.817 -7.585 -2.901 1.00 64.62 251 LYS A N 1
ATOM 2069 C CA . LYS A 1 251 ? -25.018 -7.668 -4.126 1.00 64.62 251 LYS A CA 1
ATOM 2070 C C . LYS A 1 251 ? -24.171 -6.399 -4.222 1.00 64.62 251 LYS A C 1
ATOM 2072 O O . LYS A 1 251 ? -24.722 -5.308 -4.306 1.00 64.62 251 LYS A O 1
ATOM 2077 N N . ILE A 1 252 ? -22.848 -6.544 -4.204 1.00 69.25 252 ILE A N 1
ATOM 2078 C CA . ILE A 1 252 ? -21.917 -5.408 -4.263 1.00 69.25 252 ILE A CA 1
ATOM 2079 C C . ILE A 1 252 ? -21.818 -4.903 -5.709 1.00 69.25 252 ILE A C 1
ATOM 2081 O O . ILE A 1 252 ? -21.427 -5.666 -6.596 1.00 69.25 252 ILE A O 1
ATOM 2085 N N . ASP A 1 253 ? -22.132 -3.626 -5.938 1.00 80.62 253 ASP A N 1
ATOM 2086 C CA . ASP A 1 253 ? -21.789 -2.928 -7.180 1.00 80.62 253 ASP A CA 1
ATOM 2087 C C . ASP A 1 253 ? -20.365 -2.359 -7.075 1.00 80.62 253 ASP A C 1
ATOM 2089 O O . ASP A 1 253 ? -20.043 -1.552 -6.200 1.00 80.62 253 ASP A O 1
ATOM 2093 N N . ILE A 1 254 ? -19.488 -2.818 -7.969 1.00 77.19 254 ILE A N 1
ATOM 2094 C CA . ILE A 1 254 ? -18.077 -2.425 -7.998 1.00 77.19 254 ILE A CA 1
ATOM 2095 C C . ILE A 1 254 ? -17.927 -0.948 -8.382 1.00 77.19 254 ILE A C 1
ATOM 2097 O O . ILE A 1 254 ? -17.032 -0.287 -7.861 1.00 77.19 254 ILE A O 1
ATOM 2101 N N . ASN A 1 255 ? -18.782 -0.418 -9.259 1.00 81.69 255 ASN A N 1
ATOM 2102 C CA . ASN A 1 255 ? -18.685 0.971 -9.706 1.00 81.69 255 ASN A CA 1
ATOM 2103 C C . ASN A 1 255 ? -19.053 1.933 -8.576 1.00 81.69 255 ASN A C 1
ATOM 2105 O O . ASN A 1 255 ? -18.314 2.886 -8.326 1.00 81.69 255 ASN A O 1
ATOM 2109 N N . ASP A 1 256 ? -20.127 1.636 -7.842 1.00 84.00 256 ASP A N 1
ATOM 2110 C CA . ASP A 1 256 ? -20.531 2.423 -6.673 1.00 84.00 256 ASP A CA 1
ATOM 2111 C C . ASP A 1 256 ? -19.462 2.364 -5.577 1.00 84.00 256 ASP A C 1
ATOM 2113 O O . ASP A 1 256 ? -19.092 3.388 -5.001 1.00 84.00 256 ASP A O 1
ATOM 2117 N N . MET A 1 257 ? -18.888 1.179 -5.332 1.00 82.88 257 MET A N 1
ATOM 2118 C CA . MET A 1 257 ? -17.781 1.015 -4.389 1.00 82.88 257 MET A CA 1
ATOM 2119 C C . MET A 1 257 ? -16.564 1.865 -4.788 1.00 82.88 257 MET A C 1
ATOM 2121 O O . MET A 1 257 ? -15.998 2.557 -3.943 1.00 82.88 257 MET A O 1
ATOM 2125 N N . LEU A 1 258 ? -16.159 1.846 -6.062 1.00 84.50 258 LEU A N 1
ATOM 2126 C CA . LEU A 1 258 ? -15.029 2.644 -6.550 1.00 84.50 258 LEU A CA 1
ATOM 2127 C C . LEU A 1 258 ? -15.310 4.150 -6.481 1.00 84.50 258 LEU A C 1
ATOM 2129 O O . LEU A 1 258 ? -14.420 4.912 -6.097 1.00 84.50 258 LEU A O 1
ATOM 2133 N N . SER A 1 259 ? -16.537 4.579 -6.788 1.00 86.81 259 SER A N 1
ATOM 2134 C CA . SER A 1 259 ? -16.955 5.976 -6.639 1.00 86.81 259 SER A CA 1
ATOM 2135 C C . SER A 1 259 ? -16.857 6.427 -5.179 1.00 86.81 259 SER A C 1
ATOM 2137 O O . SER A 1 259 ? -16.209 7.430 -4.881 1.00 86.81 259 SER A O 1
ATOM 2139 N N . ASN A 1 260 ? -17.398 5.635 -4.249 1.00 89.81 260 ASN A N 1
ATOM 2140 C CA . ASN A 1 260 ? -17.321 5.918 -2.816 1.00 89.81 260 ASN A CA 1
ATOM 2141 C C . ASN A 1 260 ? -15.867 5.967 -2.320 1.00 89.81 260 ASN A C 1
ATOM 2143 O O . ASN A 1 260 ? -15.486 6.868 -1.572 1.00 89.81 260 ASN A O 1
ATOM 2147 N N . LEU A 1 261 ? -15.021 5.032 -2.764 1.00 91.62 261 LEU A N 1
ATOM 2148 C CA . LEU A 1 261 ? -13.600 5.014 -2.410 1.00 91.62 261 LEU A CA 1
ATOM 2149 C C . LEU A 1 261 ? -12.853 6.247 -2.929 1.00 91.62 261 LEU A C 1
ATOM 2151 O O . LEU A 1 261 ? -11.969 6.757 -2.235 1.00 91.62 261 LEU A O 1
ATOM 2155 N N . ARG A 1 262 ? -13.209 6.753 -4.114 1.00 91.94 262 ARG A N 1
ATOM 2156 C CA . ARG A 1 262 ? -12.652 7.998 -4.653 1.00 91.94 262 ARG A CA 1
ATOM 2157 C C . ARG A 1 262 ? -13.000 9.191 -3.765 1.00 91.94 262 ARG A C 1
ATOM 2159 O O . ARG A 1 262 ? -12.103 9.958 -3.412 1.00 91.94 262 ARG A O 1
ATOM 2166 N N . ASP A 1 263 ? -14.258 9.307 -3.351 1.00 94.19 263 ASP A N 1
ATOM 2167 C CA . ASP A 1 263 ? -14.709 10.382 -2.460 1.00 94.19 263 ASP A CA 1
ATOM 2168 C C . ASP A 1 263 ? -14.039 10.303 -1.085 1.00 94.19 263 ASP A C 1
ATOM 2170 O O . ASP A 1 263 ? -13.620 11.319 -0.517 1.00 94.19 263 ASP A O 1
ATOM 2174 N N . ILE A 1 264 ? -13.854 9.086 -0.565 1.00 96.31 264 ILE A N 1
ATOM 2175 C CA . ILE A 1 264 ? -13.105 8.844 0.669 1.00 96.31 264 ILE A CA 1
ATOM 2176 C C . ILE A 1 264 ? -11.652 9.297 0.510 1.00 96.31 264 ILE A C 1
ATOM 2178 O O . ILE A 1 264 ? -11.173 10.051 1.358 1.00 96.31 264 ILE A O 1
ATOM 2182 N N . CYS A 1 265 ? -10.966 8.901 -0.567 1.00 96.75 265 CYS A N 1
ATOM 2183 C CA . CYS A 1 265 ? -9.593 9.334 -0.838 1.00 96.75 265 CYS A CA 1
ATOM 2184 C C . CYS A 1 265 ? -9.498 10.859 -0.913 1.00 96.75 265 CYS A C 1
ATOM 2186 O O . CYS A 1 265 ? -8.627 11.441 -0.276 1.00 96.75 265 CYS A O 1
ATOM 2188 N N . MET A 1 266 ? -10.420 11.516 -1.620 1.00 96.62 266 MET A N 1
ATOM 2189 C CA . MET A 1 266 ? -10.451 12.974 -1.741 1.00 96.62 266 MET A CA 1
ATOM 2190 C C . MET A 1 266 ? -10.608 13.659 -0.380 1.00 96.62 266 MET A C 1
ATOM 2192 O O . MET A 1 266 ? -9.824 14.542 -0.024 1.00 96.62 266 MET A O 1
ATOM 2196 N N . ARG A 1 267 ? -11.596 13.234 0.413 1.00 97.38 267 ARG A N 1
ATOM 2197 C CA . ARG A 1 267 ? -11.852 13.792 1.746 1.00 97.38 267 ARG A CA 1
ATOM 2198 C C . ARG A 1 267 ? -10.674 13.566 2.692 1.00 97.38 267 ARG A C 1
ATOM 2200 O O . ARG A 1 267 ? -10.286 14.487 3.410 1.00 97.38 267 ARG A O 1
ATOM 2207 N N . LEU A 1 268 ? -10.104 12.362 2.696 1.00 97.81 268 LEU A N 1
ATOM 2208 C CA . LEU A 1 268 ? -8.959 12.032 3.541 1.00 97.81 268 LEU A CA 1
ATOM 2209 C C . LEU A 1 268 ? -7.697 12.765 3.093 1.00 97.81 268 LEU A C 1
ATOM 2211 O O . LEU A 1 268 ? -6.978 13.263 3.945 1.00 97.81 268 LEU A O 1
ATOM 2215 N N . GLU A 1 269 ? -7.431 12.895 1.794 1.00 97.50 269 GLU A N 1
ATOM 2216 C CA . GLU A 1 269 ? -6.257 13.617 1.299 1.00 97.50 269 GLU A CA 1
ATOM 2217 C C . GLU A 1 269 ? -6.317 15.093 1.702 1.00 97.50 269 GLU A C 1
ATOM 2219 O O . GLU A 1 269 ? -5.356 15.631 2.253 1.00 97.50 269 GLU A O 1
ATOM 2224 N N . ASN A 1 270 ? -7.475 15.730 1.517 1.00 96.81 270 ASN A N 1
ATOM 2225 C CA . ASN A 1 270 ? -7.691 17.115 1.929 1.00 96.81 270 ASN A CA 1
ATOM 2226 C C . ASN A 1 270 ? -7.537 17.295 3.443 1.00 96.81 270 ASN A C 1
ATOM 2228 O O . ASN A 1 270 ? -6.929 18.266 3.889 1.00 96.81 270 ASN A O 1
ATOM 2232 N N . LYS A 1 271 ? -8.031 16.341 4.239 1.00 96.56 271 LYS A N 1
ATOM 2233 C CA . LYS A 1 271 ? -7.864 16.358 5.694 1.00 96.56 271 LYS A CA 1
ATOM 2234 C C . LYS A 1 271 ? -6.410 16.119 6.112 1.00 96.56 271 LYS A C 1
ATOM 2236 O O . LYS A 1 271 ? -5.905 16.805 6.992 1.00 96.56 271 LYS A O 1
ATOM 2241 N N . ALA A 1 272 ? -5.719 15.183 5.469 1.00 95.19 272 ALA A N 1
ATOM 2242 C CA . ALA A 1 272 ? -4.326 14.859 5.746 1.00 95.19 272 ALA A CA 1
ATOM 2243 C C . ALA A 1 272 ? -3.405 16.055 5.478 1.00 95.19 272 ALA A C 1
ATOM 2245 O O . ALA A 1 272 ? -2.498 16.300 6.268 1.00 95.19 272 ALA A O 1
ATOM 2246 N N . LYS A 1 273 ? -3.680 16.847 4.431 1.00 94.62 273 LYS A N 1
ATOM 2247 C CA . LYS A 1 273 ? -2.921 18.064 4.093 1.00 94.62 273 LYS A CA 1
ATOM 2248 C C . LYS A 1 273 ? -2.855 19.095 5.225 1.00 94.62 273 LYS A C 1
ATOM 2250 O O . LYS A 1 273 ? -1.900 19.855 5.265 1.00 94.62 273 LYS A O 1
ATOM 2255 N N . ILE A 1 274 ? -3.802 19.095 6.167 1.00 94.00 274 ILE A N 1
ATOM 2256 C CA . ILE A 1 274 ? -3.774 19.974 7.353 1.00 94.00 274 ILE A CA 1
ATOM 2257 C C . ILE A 1 274 ? -2.569 19.654 8.262 1.00 94.00 274 ILE A C 1
ATOM 2259 O O . ILE A 1 274 ? -2.061 20.537 8.948 1.00 94.00 274 ILE A O 1
ATOM 2263 N N . TYR A 1 275 ? -2.090 18.406 8.246 1.00 90.19 275 TYR A N 1
ATOM 2264 C CA . TYR A 1 275 ? -0.976 17.917 9.071 1.00 90.19 275 TYR A CA 1
ATOM 2265 C C . TYR A 1 275 ? 0.335 17.733 8.278 1.00 90.19 275 TYR A C 1
ATOM 2267 O O . TYR A 1 275 ? 1.326 17.225 8.816 1.00 90.19 275 TYR A O 1
ATOM 2275 N N . MET A 1 276 ? 0.349 18.078 6.984 1.00 90.44 276 MET A N 1
ATOM 2276 C CA . MET A 1 276 ? 1.512 17.930 6.099 1.00 90.44 276 MET A CA 1
ATOM 2277 C C . MET A 1 276 ? 2.344 19.203 6.052 1.00 90.44 276 MET A C 1
ATOM 2279 O O . MET A 1 276 ? 3.568 19.055 6.278 1.00 90.44 276 MET A O 1
#

pLDDT: mean 85.37, std 10.63, range [50.28, 97.81]

Radius of gyration: 20.61 Å; chains: 1; bounding box: 60×55×51 Å